Protein 3LA8 (pdb70)

Radius of gyration: 17.18 Å; Cα contacts (8 Å, |Δi|>4): 511; chains: 1; bounding box: 43×44×41 Å

Structure (mmCIF, N/CA/C/O backbone):
data_3LA8
#
_entry.id   3LA8
#
_cell.length_a   113.000
_cell.length_b   113.000
_cell.length_c   60.100
_cell.angle_alpha   90.00
_cell.angle_beta   90.00
_cell.angle_gamma   120.00
#
_symmetry.space_group_name_H-M   'H 3'
#
loop_
_entity.id
_entity.type
_entity.pdbx_description
1 polymer 'Putative purine nucleoside phosphorylase'
2 non-polymer 'SULFATE ION'
3 water water
#
loop_
_atom_site.group_PDB
_atom_site.id
_atom_site.type_symbol
_atom_site.label_atom_id
_atom_site.label_alt_id
_atom_site.label_comp_id
_atom_site.label_asym_id
_atom_site.label_entity_id
_atom_site.label_seq_id
_atom_site.pdbx_PDB_ins_code
_atom_site.Cartn_x
_atom_site.Cartn_y
_atom_site.Cartn_z
_atom_site.occupancy
_atom_site.B_iso_or_equiv
_atom_site.auth_seq_id
_atom_site.auth_comp_id
_atom_site.auth_asym_id
_atom_site.auth_atom_id
_atom_site.pdbx_PDB_model_num
ATOM 1 N N . SER A 1 36 ? 16.525 -3.025 -22.458 1.00 39.89 2 SER A N 1
ATOM 2 C CA . SER A 1 36 ? 16.601 -3.716 -21.141 1.00 40.46 2 SER A CA 1
ATOM 3 C C . SER A 1 36 ? 17.198 -2.785 -20.072 1.00 39.48 2 SER A C 1
ATOM 4 O O . SER A 1 36 ? 17.843 -1.786 -20.401 1.00 38.72 2 SER A O 1
ATOM 7 N N . LEU A 1 37 ? 16.989 -3.132 -18.799 1.00 39.72 3 LEU A N 1
ATOM 8 C CA . LEU A 1 37 ? 17.510 -2.337 -17.699 1.00 38.41 3 LEU A CA 1
ATOM 9 C C . LEU A 1 37 ? 19.048 -2.253 -17.754 1.00 38.66 3 LEU A C 1
ATOM 10 O O . LEU A 1 37 ? 19.622 -1.162 -17.749 1.00 37.63 3 LEU A O 1
ATOM 15 N N . LEU A 1 38 ? 19.701 -3.405 -17.820 1.00 39.35 4 LEU A N 1
ATOM 16 C CA . LEU A 1 38 ? 21.173 -3.459 -17.906 1.00 40.22 4 LEU A CA 1
ATOM 17 C C . LEU A 1 38 ? 21.773 -2.693 -19.115 1.00 41.30 4 LEU A C 1
ATOM 18 O O . LEU A 1 38 ? 22.720 -1.925 -18.947 1.00 41.28 4 LEU A O 1
ATOM 23 N N . LYS A 1 39 ? 21.190 -2.864 -20.299 1.00 41.63 5 LYS A N 1
ATOM 24 C CA . LYS A 1 39 ? 21.571 -2.071 -21.483 1.00 42.07 5 LYS A CA 1
ATOM 25 C C . LYS A 1 39 ? 21.488 -0.568 -21.220 1.00 42.02 5 LYS A C 1
ATOM 26 O O . LYS A 1 39 ? 22.409 0.189 -21.555 1.00 42.71 5 LYS A O 1
ATOM 28 N N . LYS A 1 40 ? 20.386 -0.134 -20.614 1.00 41.86 6 LYS A N 1
ATOM 29 C CA . LYS A 1 40 ? 20.209 1.264 -20.222 1.00 41.09 6 LYS A CA 1
ATOM 30 C C . LYS A 1 40 ? 21.252 1.687 -19.189 1.00 40.54 6 LYS A C 1
ATOM 31 O O . LYS A 1 40 ? 21.748 2.829 -19.219 1.00 39.97 6 LYS A O 1
ATOM 36 N N . ILE A 1 41 ? 21.590 0.769 -18.283 1.00 40.03 7 ILE A N 1
ATOM 37 C CA . ILE A 1 41 ? 22.579 1.075 -17.251 1.00 39.84 7 ILE A CA 1
ATOM 38 C C . ILE A 1 41 ? 23.945 1.356 -17.905 1.00 40.50 7 ILE A C 1
ATOM 39 O O . ILE A 1 41 ? 24.621 2.319 -17.542 1.00 40.81 7 ILE A O 1
ATOM 44 N N . TYR A 1 42 ? 24.299 0.560 -18.913 1.00 41.42 8 TYR A N 1
ATOM 45 C CA . TYR A 1 42 ? 25.546 0.804 -19.674 1.00 41.94 8 TYR A CA 1
ATOM 46 C C . TYR A 1 42 ? 25.549 2.075 -20.515 1.00 43.12 8 TYR A C 1
ATOM 47 O O . TYR A 1 42 ? 26.493 2.873 -20.429 1.00 43.49 8 TYR A O 1
ATOM 56 N N . GLU A 1 43 ? 24.518 2.280 -21.331 1.00 44.03 9 GLU A N 1
ATOM 57 C CA . GLU A 1 43 ? 24.475 3.506 -22.126 1.00 45.54 9 GLU A CA 1
ATOM 58 C C . GLU A 1 43 ? 24.788 4.730 -21.240 1.00 45.90 9 GLU A C 1
ATOM 59 O O . GLU A 1 43 ? 25.639 5.562 -21.590 1.00 46.36 9 GLU A O 1
ATOM 65 N N . THR A 1 44 ? 24.137 4.807 -20.076 1.00 45.14 10 THR A N 1
ATOM 66 C CA . THR A 1 44 ? 24.199 6.004 -19.239 1.00 44.72 10 THR A CA 1
ATOM 67 C C . THR A 1 44 ? 25.548 6.131 -18.532 1.00 44.55 10 THR A C 1
ATOM 68 O O . THR A 1 44 ? 26.095 7.229 -18.424 1.00 44.53 10 THR A O 1
ATOM 72 N N . ARG A 1 45 ? 26.077 4.995 -18.077 1.00 44.07 11 ARG A N 1
ATOM 73 C CA . ARG A 1 45 ? 27.392 4.932 -17.452 1.00 44.38 11 ARG A CA 1
ATOM 74 C C . ARG A 1 45 ? 28.460 5.389 -18.461 1.00 43.91 11 ARG A C 1
ATOM 75 O O . ARG A 1 45 ? 29.303 6.205 -18.142 1.00 43.88 11 ARG A O 1
ATOM 83 N N . ASP A 1 46 ? 28.376 4.894 -19.686 1.00 43.93 12 ASP A N 1
ATOM 84 C CA . ASP A 1 46 ? 29.298 5.332 -20.752 1.00 44.23 12 ASP A CA 1
ATOM 85 C C . ASP A 1 46 ? 29.192 6.826 -21.117 1.00 43.81 12 ASP A C 1
ATOM 86 O O . ASP A 1 46 ? 30.227 7.496 -21.191 1.00 43.96 12 ASP A O 1
ATOM 91 N N . PHE A 1 47 ? 27.971 7.350 -21.300 1.00 42.99 13 PHE A N 1
ATOM 92 C CA . PHE A 1 47 ? 27.758 8.795 -21.513 1.00 42.93 13 PHE A CA 1
ATOM 93 C C . PHE A 1 47 ? 28.336 9.622 -20.374 1.00 43.85 13 PHE A C 1
ATOM 94 O O . PHE A 1 47 ? 28.902 10.708 -20.597 1.00 44.07 13 PHE A O 1
ATOM 102 N N . LEU A 1 48 ? 28.161 9.119 -19.154 1.00 44.06 14 LEU A N 1
ATOM 103 C CA . LEU A 1 48 ? 28.673 9.777 -17.956 1.00 44.48 14 LEU A CA 1
ATOM 104 C C . LEU A 1 48 ? 30.202 9.734 -17.913 1.00 45.13 14 LEU A C 1
ATOM 105 O O . LEU A 1 48 ? 30.845 10.756 -17.687 1.00 45.07 14 LEU A O 1
ATOM 110 N N . THR A 1 49 ? 30.765 8.549 -18.143 1.00 46.18 15 THR A N 1
ATOM 111 C CA . THR A 1 49 ? 32.211 8.360 -18.226 1.00 47.55 15 THR A CA 1
ATOM 112 C C . THR A 1 49 ? 32.857 9.235 -19.304 1.00 48.47 15 THR A C 1
ATOM 113 O O . THR A 1 49 ? 33.877 9.869 -19.039 1.00 49.28 15 THR A O 1
ATOM 117 N N . ALA A 1 50 ? 32.244 9.320 -20.485 1.00 20.00 16 ALA A N 1
ATOM 118 C CA . ALA A 1 50 ? 32.764 10.150 -21.566 1.00 20.00 16 ALA A CA 1
ATOM 119 C C . ALA A 1 50 ? 32.661 11.632 -21.221 1.00 20.00 16 ALA A C 1
ATOM 120 O O . ALA A 1 50 ? 33.562 12.409 -21.591 1.00 50.57 16 ALA A O 1
ATOM 122 N N . LYS A 1 51 ? 31.597 12.035 -20.547 1.00 50.00 17 LYS A N 1
ATOM 123 C CA . LYS A 1 51 ? 31.450 13.413 -20.094 1.00 50.02 17 LYS A CA 1
ATOM 124 C C . LYS A 1 51 ? 32.548 13.802 -19.104 1.00 49.91 17 LYS A C 1
ATOM 125 O O . LYS A 1 51 ? 32.899 14.983 -18.995 1.00 50.57 17 LYS A O 1
ATOM 127 N N . GLY A 1 52 ? 33.086 12.811 -18.394 1.00 49.58 18 GLY A N 1
ATOM 128 C CA . GLY A 1 52 ? 34.170 13.033 -17.439 1.00 48.90 18 GLY A CA 1
ATOM 129 C C . GLY A 1 52 ? 33.995 12.398 -16.067 1.00 48.52 18 GLY A C 1
ATOM 130 O O . GLY A 1 52 ? 34.839 12.592 -15.186 1.00 48.62 18 GLY A O 1
ATOM 131 N N . VAL A 1 53 ? 32.911 11.641 -15.863 1.00 47.68 19 VAL A N 1
ATOM 132 C CA . VAL A 1 53 ? 32.662 11.003 -14.556 1.00 46.82 19 VAL A CA 1
ATOM 133 C C . VAL A 1 53 ? 33.610 9.816 -14.346 1.00 46.29 19 VAL A C 1
ATOM 134 O O . VAL A 1 53 ? 33.320 8.683 -14.743 1.00 47.25 19 VAL A O 1
ATOM 138 N N . GLN A 1 54 ? 34.738 10.081 -13.693 1.00 45.59 20 GLN A N 1
ATOM 139 C CA . GLN A 1 54 ? 35.846 9.127 -13.672 1.00 44.23 20 GLN A CA 1
ATOM 140 C C . GLN A 1 54 ? 35.676 7.966 -12.695 1.00 43.04 20 GLN A C 1
ATOM 141 O O . GLN A 1 54 ? 35.414 6.829 -13.097 1.00 43.36 20 GLN A O 1
ATOM 143 N N . LYS A 1 55 ? 35.845 8.239 -11.413 1.00 41.10 21 LYS A N 1
ATOM 144 C CA . LYS A 1 55 ? 35.761 7.180 -10.434 1.00 39.28 21 LYS A CA 1
ATOM 145 C C . LYS A 1 55 ? 35.144 7.750 -9.162 1.00 37.99 21 LYS A C 1
ATOM 146 O O . LYS A 1 55 ? 35.862 8.117 -8.239 1.00 37.21 21 LYS A O 1
ATOM 148 N N . PRO A 1 56 ? 33.798 7.840 -9.126 1.00 36.39 22 PRO A N 1
ATOM 149 C CA . PRO A 1 56 ? 33.115 8.302 -7.917 1.00 35.41 22 PRO A CA 1
ATOM 150 C C . PRO A 1 56 ? 33.267 7.280 -6.776 1.00 34.35 22 PRO A C 1
ATOM 151 O O . PRO A 1 56 ? 33.218 6.078 -7.025 1.00 33.45 22 PRO A O 1
ATOM 155 N N . GLU A 1 57 ? 33.422 7.754 -5.539 1.00 33.40 23 GLU A N 1
ATOM 156 C CA . GLU A 1 57 ? 33.478 6.879 -4.362 1.00 33.24 23 GLU A CA 1
ATOM 157 C C . GLU A 1 57 ? 32.139 6.835 -3.584 1.00 32.81 23 GLU A C 1
ATOM 158 O O . GLU A 1 57 ? 31.759 5.817 -2.990 1.00 31.98 23 GLU A O 1
ATOM 164 N N . PHE A 1 58 ? 31.442 7.957 -3.551 1.00 31.99 24 PHE A N 1
ATOM 165 C CA . PHE A 1 58 ? 30.162 7.966 -2.892 1.00 30.84 24 PHE A CA 1
ATOM 166 C C . PHE A 1 58 ? 29.143 8.638 -3.783 1.00 30.37 24 PHE A C 1
ATOM 167 O O . PHE A 1 58 ? 29.428 9.671 -4.403 1.00 28.87 24 PHE A O 1
ATOM 175 N N . GLY A 1 59 ? 27.951 8.047 -3.841 1.00 27.57 25 GLY A N 1
ATOM 176 C CA . GLY A 1 59 ? 26.801 8.780 -4.319 1.00 28.12 25 GLY A CA 1
ATOM 177 C C . GLY A 1 59 ? 26.243 9.654 -3.215 1.00 26.70 25 GLY A C 1
ATOM 178 O O . GLY A 1 59 ? 26.263 9.288 -2.029 1.00 27.46 25 GLY A O 1
ATOM 179 N N . LEU A 1 60 ? 25.717 10.805 -3.591 1.00 26.67 26 LEU A N 1
ATOM 180 C CA . LEU A 1 60 ? 25.228 11.747 -2.596 1.00 26.97 26 LEU A CA 1
ATOM 181 C C . LEU A 1 60 ? 23.925 12.309 -3.078 1.00 26.80 26 LEU A C 1
ATOM 182 O O . LEU A 1 60 ? 23.893 13.037 -4.068 1.00 26.67 26 LEU A O 1
ATOM 187 N N . ILE A 1 61 ? 22.841 11.983 -2.385 1.00 25.47 27 ILE A N 1
ATOM 188 C CA . ILE A 1 61 ? 21.552 12.550 -2.793 1.00 24.97 27 ILE A CA 1
ATOM 189 C C . ILE A 1 61 ? 21.092 13.624 -1.822 1.00 24.47 27 ILE A C 1
ATOM 190 O O . ILE A 1 61 ? 20.908 13.356 -0.631 1.00 24.62 27 ILE A O 1
ATOM 195 N N . LEU A 1 62 ? 20.961 14.852 -2.323 1.00 24.71 28 LEU A N 1
ATOM 196 C CA . LEU A 1 62 ? 20.629 15.987 -1.482 1.00 24.92 28 LEU A CA 1
ATOM 197 C C . LEU A 1 62 ? 19.141 16.243 -1.521 1.00 24.97 28 LEU A C 1
ATOM 198 O O . LEU A 1 62 ? 18.562 16.521 -2.586 1.00 26.58 28 LEU A O 1
ATOM 203 N N . GLY A 1 63 ? 18.526 16.182 -0.357 1.00 23.11 29 GLY A N 1
ATOM 204 C CA . GLY A 1 63 ? 17.077 16.376 -0.248 1.00 23.11 29 GLY A CA 1
ATOM 205 C C . GLY A 1 63 ? 16.649 17.826 -0.380 1.00 23.44 29 GLY A C 1
ATOM 206 O O . GLY A 1 63 ? 17.475 18.742 -0.595 1.00 21.87 29 GLY A O 1
ATOM 207 N N . SER A 1 64 ? 15.339 18.008 -0.221 1.00 23.30 30 SER A N 1
ATOM 208 C CA . SER A 1 64 ? 14.659 19.299 -0.263 1.00 26.42 30 SER A CA 1
ATOM 209 C C . SER A 1 64 ? 15.302 20.274 0.710 1.00 26.30 30 SER A C 1
ATOM 210 O O . SER A 1 64 ? 15.458 19.984 1.890 1.00 26.73 30 SER A O 1
ATOM 213 N N . GLY A 1 65 ? 15.758 21.410 0.192 1.00 28.20 31 GLY A N 1
ATOM 214 C CA . GLY A 1 65 ? 16.414 22.406 1.021 1.00 28.42 31 GLY A CA 1
ATOM 215 C C . GLY A 1 65 ? 17.862 22.155 1.384 1.00 29.02 31 GLY A C 1
ATOM 216 O O . GLY A 1 65 ? 18.440 22.960 2.114 1.00 28.65 31 GLY A O 1
ATOM 217 N N . LEU A 1 66 ? 18.455 21.087 0.850 1.00 28.92 32 LEU A N 1
ATOM 218 C CA . LEU A 1 66 ? 19.812 20.654 1.233 1.00 29.93 32 LEU A CA 1
ATOM 219 C C . LEU A 1 66 ? 20.799 20.649 0.079 1.00 29.98 32 LEU A C 1
ATOM 220 O O . LEU A 1 66 ? 21.904 20.075 0.182 1.00 30.07 32 LEU A O 1
ATOM 225 N N . GLY A 1 67 ? 20.418 21.351 -0.982 1.00 30.56 33 GLY A N 1
ATOM 226 C CA . GLY A 1 67 ? 21.136 21.359 -2.259 1.00 31.63 33 GLY A CA 1
ATOM 227 C C . GLY A 1 67 ? 22.391 22.206 -2.319 1.00 31.12 33 GLY A C 1
ATOM 228 O O . GLY A 1 67 ? 23.252 21.965 -3.158 1.00 31.84 33 GLY A O 1
ATOM 229 N N . GLU A 1 68 ? 22.509 23.174 -1.419 1.00 31.38 34 GLU A N 1
ATOM 230 C CA . GLU A 1 68 ? 23.629 24.131 -1.437 1.00 31.18 34 GLU A CA 1
ATOM 231 C C . GLU A 1 68 ? 25.012 23.488 -1.309 1.00 31.77 34 GLU A C 1
ATOM 232 O O . GLU A 1 68 ? 25.976 23.989 -1.901 1.00 31.43 34 GLU A O 1
ATOM 234 N N . LEU A 1 69 ? 25.110 22.374 -0.579 1.00 31.62 35 LEU A N 1
ATOM 235 C CA . LEU A 1 69 ? 26.380 21.641 -0.457 1.00 32.15 35 LEU A CA 1
ATOM 236 C C . LEU A 1 69 ? 26.945 21.238 -1.813 1.00 32.16 35 LEU A C 1
ATOM 237 O O . LEU A 1 69 ? 28.161 21.194 -1.999 1.00 32.46 35 LEU A O 1
ATOM 242 N N . ALA A 1 70 ? 26.080 20.981 -2.790 1.00 32.70 36 ALA A N 1
ATOM 243 C CA . ALA A 1 70 ? 26.594 20.689 -4.140 1.00 32.85 36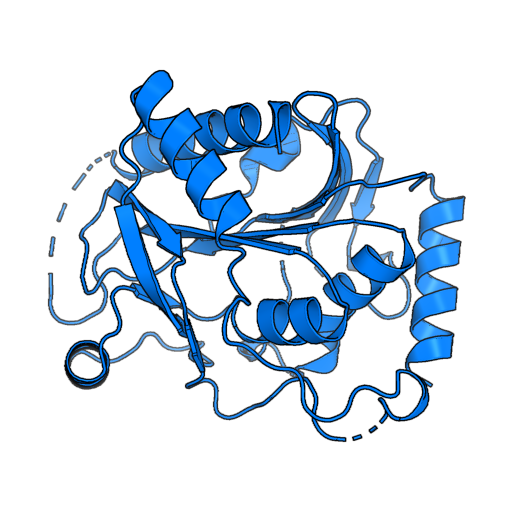 ALA A CA 1
ATOM 244 C C . ALA A 1 70 ? 27.452 21.828 -4.717 1.00 33.75 36 ALA A C 1
ATOM 245 O O . ALA A 1 70 ? 28.367 21.588 -5.493 1.00 32.74 36 ALA A O 1
ATOM 247 N N . GLU A 1 71 ? 27.166 23.058 -4.311 1.00 35.08 37 GLU A N 1
ATOM 248 C CA . GLU A 1 71 ? 27.913 24.215 -4.781 1.00 36.56 37 GLU A CA 1
ATOM 249 C C . GLU A 1 71 ? 29.371 24.205 -4.284 1.00 37.05 37 GLU A C 1
ATOM 250 O O . GLU A 1 71 ? 30.210 24.916 -4.826 1.00 36.70 37 GLU A O 1
ATOM 256 N N . GLU A 1 72 ? 29.657 23.407 -3.250 1.00 37.02 38 GLU A N 1
ATOM 257 C CA . GLU A 1 72 ? 30.999 23.352 -2.655 1.00 38.02 38 GLU A CA 1
ATOM 258 C C . GLU A 1 72 ? 31.851 22.227 -3.245 1.00 38.03 38 GLU A C 1
ATOM 259 O O . GLU A 1 72 ? 33.025 22.062 -2.876 1.00 37.62 38 GLU A O 1
ATOM 265 N N . ILE A 1 73 ? 31.254 21.428 -4.126 1.00 37.93 39 ILE A N 1
ATOM 266 C CA . ILE A 1 73 ? 32.001 20.387 -4.821 1.00 39.28 39 ILE A CA 1
ATOM 267 C C . ILE A 1 73 ? 33.046 21.056 -5.711 1.00 40.33 39 ILE A C 1
ATOM 268 O O . ILE A 1 73 ? 32.717 21.941 -6.517 1.00 40.25 39 ILE A O 1
ATOM 273 N N . GLU A 1 74 ? 34.303 20.640 -5.553 1.00 41.45 40 GLU A N 1
ATOM 274 C CA . GLU A 1 74 ? 35.423 21.211 -6.325 1.00 43.04 40 GLU A CA 1
ATOM 275 C C . GLU A 1 74 ? 35.650 20.528 -7.670 1.00 43.32 40 GLU A C 1
ATOM 276 O O . GLU A 1 74 ? 35.423 19.318 -7.822 1.00 43.22 40 GLU A O 1
ATOM 282 N N . ASN A 1 75 ? 36.152 21.306 -8.631 1.00 43.76 41 ASN A N 1
ATOM 283 C CA . ASN A 1 75 ? 36.460 20.801 -9.966 1.00 44.25 41 ASN A CA 1
ATOM 284 C C . ASN A 1 75 ? 35.222 20.127 -10.542 1.00 44.59 41 ASN A C 1
ATOM 285 O O . ASN A 1 75 ? 35.297 19.090 -11.220 1.00 44.77 41 ASN A O 1
ATOM 287 N N . ALA A 1 76 ? 34.082 20.756 -10.269 1.00 45.27 42 ALA A N 1
ATOM 288 C CA . ALA A 1 76 ? 32.763 20.185 -10.527 1.00 46.00 42 ALA A CA 1
ATOM 289 C C . ALA A 1 76 ? 32.503 19.988 -12.014 1.00 46.53 42 ALA A C 1
ATOM 290 O O . ALA A 1 76 ? 32.876 20.833 -12.818 1.00 47.20 42 ALA A O 1
ATOM 292 N N . LEU A 1 77 ? 31.906 18.850 -12.364 1.00 46.64 43 LEU A N 1
ATOM 293 C CA . LEU A 1 77 ? 31.308 18.618 -13.685 1.00 46.79 43 LEU A CA 1
ATOM 294 C C . LEU A 1 77 ? 29.788 18.673 -13.495 1.00 47.24 43 LEU A C 1
ATOM 295 O O . LEU A 1 77 ? 29.211 17.819 -12.827 1.00 47.24 43 LEU A O 1
ATOM 299 N N . VAL A 1 78 ? 29.149 19.694 -14.057 1.00 47.90 44 VAL A N 1
ATOM 300 C CA . VAL A 1 78 ? 27.717 19.922 -13.844 1.00 48.02 44 VAL A CA 1
ATOM 301 C C . VAL A 1 78 ? 26.941 19.489 -15.080 1.00 48.59 44 VAL A C 1
ATOM 302 O O . VAL A 1 78 ? 27.095 20.073 -16.155 1.00 49.05 44 VAL A O 1
ATOM 306 N N . LEU A 1 79 ? 26.116 18.452 -14.930 1.00 48.89 45 LEU A N 1
ATOM 307 C CA . LEU A 1 79 ? 25.294 17.954 -16.035 1.00 49.00 45 LEU A CA 1
ATOM 308 C C . LEU A 1 79 ? 23.830 18.044 -15.658 1.00 49.64 45 LEU A C 1
ATOM 309 O O . LEU A 1 79 ? 23.430 17.596 -14.576 1.00 49.93 45 LEU A O 1
ATOM 314 N N . ASN A 1 80 ? 23.020 18.628 -16.534 1.00 49.64 46 ASN A N 1
ATOM 315 C CA . ASN A 1 80 ? 21.608 18.743 -16.232 1.00 50.03 46 ASN A CA 1
ATOM 316 C C . ASN A 1 80 ? 20.875 17.424 -16.462 1.00 49.59 46 ASN A C 1
ATOM 317 O O . ASN A 1 80 ? 21.213 16.657 -17.369 1.00 49.34 46 ASN A O 1
ATOM 322 N N . TYR A 1 81 ? 19.893 17.163 -15.606 1.00 49.91 47 TYR A N 1
ATOM 323 C CA . TYR A 1 81 ? 19.109 15.923 -15.639 1.00 49.92 47 TYR A CA 1
ATOM 324 C C . TYR A 1 81 ? 18.554 15.608 -17.039 1.00 50.20 47 TYR A C 1
ATOM 325 O O . TYR A 1 81 ? 18.744 14.506 -17.558 1.00 50.08 47 TYR A O 1
ATOM 334 N N . ALA A 1 82 ? 17.927 16.574 -17.669 1.00 20.00 48 ALA A N 1
ATOM 335 C CA . ALA A 1 82 ? 17.341 16.439 -18.997 1.00 20.00 48 ALA A CA 1
ATOM 336 C C . ALA A 1 82 ? 18.397 16.057 -20.029 1.00 20.00 48 ALA A C 1
ATOM 337 O O . ALA A 1 82 ? 17.998 15.480 -21.082 1.00 50.79 48 ALA A O 1
ATOM 339 N N . ASP A 1 83 ? 19.634 16.365 -19.811 1.00 50.29 49 ASP A N 1
ATOM 340 C CA . ASP A 1 83 ? 20.706 16.065 -20.765 1.00 49.90 49 ASP A CA 1
ATOM 341 C C . ASP A 1 83 ? 21.191 14.618 -20.696 1.00 49.53 49 ASP A C 1
ATOM 342 O O . ASP A 1 83 ? 21.785 14.122 -21.643 1.00 49.69 49 ASP A O 1
ATOM 347 N N . ILE A 1 84 ? 20.923 13.947 -19.576 1.00 48.93 50 ILE A N 1
ATOM 348 C CA . ILE A 1 84 ? 21.393 12.570 -19.325 1.00 48.20 50 ILE A CA 1
ATOM 349 C C . ILE A 1 84 ? 20.451 11.491 -19.921 1.00 48.17 50 ILE A C 1
ATOM 350 O O . ILE A 1 84 ? 19.232 11.526 -19.695 1.00 48.07 50 ILE A O 1
ATOM 355 N N . PRO A 1 85 ? 21.017 10.544 -20.698 1.00 47.99 51 PRO A N 1
ATOM 356 C CA . PRO A 1 85 ? 20.285 9.412 -21.293 1.00 48.04 51 PRO A CA 1
ATOM 357 C C . PRO A 1 85 ? 19.562 8.533 -20.260 1.00 48.16 51 PRO A C 1
ATOM 358 O O . PRO A 1 85 ? 20.105 8.294 -19.183 1.00 48.40 51 PRO A O 1
ATOM 362 N N . ASN A 1 86 ? 18.354 8.072 -20.600 1.00 48.05 52 ASN A N 1
ATOM 363 C CA . ASN A 1 86 ? 17.518 7.186 -19.743 1.00 48.00 52 ASN A CA 1
ATOM 364 C C . ASN A 1 86 ? 17.260 7.667 -18.325 1.00 47.88 52 ASN A C 1
ATOM 365 O O . ASN A 1 86 ? 17.146 6.848 -17.408 1.00 48.11 52 ASN A O 1
ATOM 370 N N . TRP A 1 87 ? 17.147 8.976 -18.134 1.00 47.62 53 TRP A N 1
ATOM 371 C CA . TRP A 1 87 ? 17.232 9.548 -16.787 1.00 47.15 53 TRP A CA 1
ATOM 372 C C . TRP A 1 87 ? 16.016 10.410 -16.439 1.00 47.70 53 TRP A C 1
ATOM 373 O O . TRP A 1 87 ? 15.243 10.800 -17.327 1.00 48.26 53 TRP A O 1
ATOM 384 N N . GLY A 1 97 ? 17.404 20.417 -11.137 1.00 48.53 63 GLY A N 1
ATOM 385 C CA . GLY A 1 97 ? 17.657 19.016 -11.455 1.00 47.57 63 GLY A CA 1
ATOM 386 C C . GLY A 1 97 ? 19.009 18.822 -12.119 1.00 47.63 63 GLY A C 1
ATOM 387 O O . GLY A 1 97 ? 19.098 18.780 -13.346 1.00 47.47 63 GLY A O 1
ATOM 388 N N . LYS A 1 98 ? 20.060 18.690 -11.306 1.00 46.95 64 LYS A N 1
ATOM 389 C CA . LYS A 1 98 ? 21.420 18.556 -11.838 1.00 46.66 64 LYS A CA 1
ATOM 390 C C . LYS A 1 98 ? 22.194 17.368 -11.243 1.00 45.75 64 LYS A C 1
ATOM 391 O O . LYS A 1 98 ? 21.925 16.913 -10.121 1.00 46.20 64 LYS A O 1
ATOM 393 N N . LEU A 1 99 ? 23.129 16.860 -12.029 1.00 44.87 65 LEU A N 1
ATOM 394 C CA . LEU A 1 99 ? 24.103 15.864 -11.589 1.00 43.95 65 LEU A CA 1
ATOM 395 C C . LEU A 1 99 ? 25.458 16.551 -11.466 1.00 43.86 65 LEU A C 1
ATOM 396 O O . LEU A 1 99 ? 25.879 17.237 -12.387 1.00 43.73 65 LEU A O 1
ATOM 401 N N . ILE A 1 100 ? 26.116 16.411 -10.317 1.00 43.16 66 ILE A N 1
ATOM 402 C CA . ILE A 1 100 ? 27.438 17.022 -10.109 1.00 42.56 66 ILE A CA 1
ATOM 403 C C . ILE A 1 100 ? 28.482 15.961 -9.736 1.00 42.12 66 ILE A C 1
ATOM 404 O O . ILE A 1 100 ? 28.344 15.285 -8.712 1.00 41.81 66 ILE A O 1
ATOM 409 N N . TYR A 1 101 ? 29.534 15.840 -10.554 1.00 41.02 67 TYR A N 1
ATOM 410 C CA . TYR A 1 101 ? 30.689 14.997 -10.234 1.00 39.86 67 TYR A CA 1
ATOM 411 C C . TYR A 1 101 ? 31.921 15.870 -9.954 1.00 39.71 67 TYR A C 1
ATOM 412 O O . TYR A 1 101 ? 32.200 16.804 -10.699 1.00 39.11 67 TYR A O 1
ATOM 421 N N . GLY A 1 102 ? 32.629 15.586 -8.864 1.00 38.94 68 GLY A N 1
ATOM 422 C CA . GLY A 1 102 ? 33.834 16.338 -8.526 1.00 38.54 68 GLY A CA 1
ATOM 423 C C . GLY A 1 102 ? 34.265 15.998 -7.125 1.00 38.24 68 GLY A C 1
ATOM 424 O O . GLY A 1 102 ? 33.938 14.915 -6.625 1.00 38.98 68 GLY A O 1
ATOM 425 N N . GLU A 1 103 ? 34.989 16.909 -6.478 1.00 37.83 69 GLU A N 1
ATOM 426 C CA . GLU A 1 103 ? 35.568 16.603 -5.156 1.00 36.51 69 GLU A CA 1
ATOM 427 C C . GLU A 1 103 ? 34.918 17.337 -4.013 1.00 36.27 69 GLU A C 1
ATOM 428 O O . GLU A 1 103 ? 34.677 18.539 -4.099 1.00 36.28 69 GLU A O 1
ATOM 431 N N . LEU A 1 104 ? 34.648 16.595 -2.933 1.00 34.33 70 LEU A N 1
ATOM 432 C CA . LEU A 1 104 ? 34.026 17.124 -1.717 1.00 32.59 70 LEU A CA 1
ATOM 433 C C . LEU A 1 104 ? 34.730 16.466 -0.557 1.00 32.25 70 LEU A C 1
ATOM 434 O O . LEU A 1 104 ? 34.816 15.237 -0.498 1.00 31.12 70 LEU A O 1
ATOM 439 N N . ALA A 1 105 ? 35.283 17.285 0.342 1.00 32.41 71 ALA A N 1
ATOM 440 C CA . ALA A 1 105 ? 36.258 16.821 1.341 1.00 33.54 71 ALA A CA 1
ATOM 441 C C . ALA A 1 105 ? 37.325 15.913 0.691 1.00 33.61 71 ALA A C 1
ATOM 442 O O . ALA A 1 105 ? 37.771 14.948 1.298 1.00 34.82 71 ALA A O 1
ATOM 444 N N . GLY A 1 106 ? 37.668 16.205 -0.565 1.00 34.52 72 GLY A N 1
ATOM 445 C CA . GLY A 1 106 ? 38.647 15.425 -1.343 1.00 34.48 72 GLY A CA 1
ATOM 446 C C . GLY A 1 106 ? 38.199 14.035 -1.806 1.00 35.25 72 GLY A C 1
ATOM 447 O O . GLY A 1 106 ? 38.984 13.297 -2.437 1.00 34.81 72 GLY A O 1
ATOM 448 N N . ARG A 1 107 ? 36.952 13.666 -1.482 1.00 34.80 73 ARG A N 1
ATOM 449 C CA . ARG A 1 107 ? 36.350 12.424 -1.958 1.00 34.61 73 ARG A CA 1
ATOM 450 C C . ARG A 1 107 ? 35.688 12.703 -3.270 1.00 34.60 73 ARG A C 1
ATOM 451 O O . ARG A 1 107 ? 35.113 13.767 -3.460 1.00 34.82 73 ARG A O 1
ATOM 459 N N . LYS A 1 108 ? 35.855 11.778 -4.202 1.00 20.00 74 LYS A N 1
ATOM 460 C CA . LYS A 1 108 ? 35.102 11.875 -5.446 1.00 20.00 74 LYS A CA 1
ATOM 461 C C . LYS A 1 108 ? 33.640 11.493 -5.236 1.00 20.00 74 LYS A C 1
ATOM 462 O O . LYS A 1 108 ? 33.366 10.360 -4.744 1.00 33.32 74 LYS A O 1
ATOM 464 N N . VAL A 1 109 ? 32.758 12.430 -5.445 1.00 33.85 75 VAL A N 1
ATOM 465 C CA . VAL A 1 109 ? 31.324 12.210 -5.263 1.00 34.01 75 VAL A CA 1
ATOM 466 C C . VAL A 1 109 ? 30.538 12.403 -6.533 1.00 34.82 75 VAL A C 1
ATOM 467 O O . VAL A 1 109 ? 30.896 13.212 -7.403 1.00 36.21 75 VAL A O 1
ATOM 471 N N . LEU A 1 110 ? 29.495 11.594 -6.677 1.00 34.41 76 LEU A N 1
ATOM 472 C CA . LEU A 1 110 ? 28.509 11.827 -7.688 1.00 34.31 76 LEU A CA 1
ATOM 473 C C . LEU A 1 110 ? 27.236 12.320 -6.998 1.00 33.39 76 LEU A C 1
ATOM 474 O O . LEU A 1 110 ? 26.468 11.533 -6.439 1.00 32.96 76 LEU A O 1
ATOM 479 N N . ALA A 1 111 ? 27.038 13.637 -7.039 1.00 34.38 77 ALA A N 1
ATOM 480 C CA . ALA A 1 111 ? 25.980 14.294 -6.288 1.00 34.77 77 ALA A CA 1
ATOM 481 C C . ALA A 1 111 ? 24.737 14.516 -7.134 1.00 35.56 77 ALA A C 1
ATOM 482 O O . ALA A 1 111 ? 24.816 14.920 -8.316 1.00 35.43 77 ALA A O 1
ATOM 484 N N . LEU A 1 112 ? 23.587 14.203 -6.536 1.00 36.32 78 LEU A N 1
ATOM 485 C CA . LEU A 1 112 ? 22.294 14.528 -7.147 1.00 38.19 78 LEU A CA 1
ATOM 486 C C . LEU A 1 112 ? 21.665 15.696 -6.400 1.00 39.03 78 LEU A C 1
ATOM 487 O O . LEU A 1 112 ? 21.471 15.653 -5.180 1.00 38.08 78 LEU A O 1
ATOM 492 N N . GLN A 1 113 ? 21.340 16.734 -7.152 1.00 41.04 79 GLN A N 1
ATOM 493 C CA . GLN A 1 113 ? 20.727 17.923 -6.581 1.00 42.99 79 GLN A CA 1
ATOM 494 C C . GLN A 1 113 ? 19.292 18.019 -7.109 1.00 43.44 79 GLN A C 1
ATOM 495 O O . GLN A 1 113 ? 19.043 17.781 -8.307 1.00 44.35 79 GLN A O 1
ATOM 501 N N . ARG A 1 115 ? 16.241 15.334 -6.747 1.00 34.22 81 ARG A N 1
ATOM 502 C CA . ARG A 1 115 ? 16.075 13.923 -7.000 1.00 33.85 81 ARG A CA 1
ATOM 503 C C . ARG A 1 115 ? 14.697 13.713 -7.653 1.00 32.63 81 ARG A C 1
ATOM 504 O O . ARG A 1 115 ? 13.854 14.616 -7.610 1.00 32.84 81 ARG A O 1
ATOM 512 N N . PHE A 1 116 ? 14.514 12.553 -8.277 1.00 31.97 82 PHE A N 1
ATOM 513 C CA . PHE A 1 116 ? 13.208 12.003 -8.693 1.00 31.16 82 PHE A CA 1
ATOM 514 C C . PHE A 1 116 ? 12.455 11.462 -7.464 1.00 30.18 82 PHE A C 1
ATOM 515 O O . PHE A 1 116 ? 13.078 10.938 -6.525 1.00 29.85 82 PHE A O 1
ATOM 518 N N . HIS A 1 117 ? 11.128 11.602 -7.463 1.00 26.09 83 HIS A N 1
ATOM 519 C CA . HIS A 1 117 ? 10.287 11.010 -6.423 1.00 25.05 83 HIS A CA 1
ATOM 520 C C . HIS A 1 117 ? 9.200 10.144 -7.036 1.00 23.64 83 HIS A C 1
ATOM 521 O O . HIS A 1 117 ? 8.710 10.432 -8.123 1.00 23.71 83 HIS A O 1
ATOM 528 N N . TYR A 1 118 ? 8.804 9.097 -6.324 1.00 23.25 84 TYR A N 1
ATOM 529 C CA . TYR A 1 118 ? 7.736 8.226 -6.772 1.00 24.19 84 TYR A CA 1
ATOM 530 C C . TYR A 1 118 ? 6.501 9.062 -7.091 1.00 25.15 84 TYR A C 1
ATOM 531 O O . TYR A 1 118 ? 5.772 8.768 -8.035 1.00 25.52 84 TYR A O 1
ATOM 540 N N . TYR A 1 119 ? 6.232 10.093 -6.295 1.00 25.33 85 TYR A N 1
ATOM 541 C CA . TYR A 1 119 ? 4.990 10.882 -6.534 1.00 26.19 85 TYR A CA 1
ATOM 542 C C . TYR A 1 119 ? 4.924 11.659 -7.875 1.00 27.81 85 TYR A C 1
ATOM 543 O O . TYR A 1 119 ? 3.866 12.166 -8.251 1.00 26.76 85 TYR A O 1
ATOM 552 N N . GLU A 1 120 ? 6.049 11.739 -8.580 1.00 31.73 86 GLU A N 1
ATOM 553 C CA . GLU A 1 120 ? 6.138 12.439 -9.855 1.00 34.94 86 GLU A CA 1
ATOM 554 C C . GLU A 1 120 ? 5.704 11.559 -11.047 1.00 37.77 86 GLU A C 1
ATOM 555 O O . GLU A 1 120 ? 5.460 12.058 -12.159 1.00 38.81 86 GLU A O 1
ATOM 558 N N . GLY A 1 121 ? 5.593 10.252 -10.799 1.00 39.73 87 GLY A N 1
ATOM 559 C CA . GLY A 1 121 ? 5.134 9.296 -11.798 1.00 41.09 87 GLY A CA 1
ATOM 560 C C . GLY A 1 121 ? 6.285 8.813 -12.636 1.00 41.87 87 GLY A C 1
ATOM 561 O O . GLY A 1 121 ? 6.282 7.672 -13.086 1.00 43.62 87 GLY A O 1
ATOM 562 N N . SER A 1 123 ? 6.874 6.146 -10.813 1.00 42.36 89 SER A N 1
ATOM 563 C CA . SER A 1 123 ? 7.770 5.116 -11.345 1.00 41.82 89 SER A CA 1
ATOM 564 C C . SER A 1 123 ? 8.858 4.884 -10.335 1.00 40.64 89 SER A C 1
ATOM 565 O O . SER A 1 123 ? 9.597 5.811 -9.994 0.30 40.40 89 SER A O 1
ATOM 568 N N . MET A 1 124 ? 8.972 3.649 -9.865 1.00 38.72 90 MET A N 1
ATOM 569 C CA . MET A 1 124 ? 10.073 3.338 -8.987 1.00 38.09 90 MET A CA 1
ATOM 570 C C . MET A 1 124 ? 11.361 3.183 -9.802 1.00 38.00 90 MET A C 1
ATOM 571 O O . MET A 1 124 ? 12.454 3.319 -9.253 1.00 36.28 90 MET A O 1
ATOM 576 N N . GLU A 1 125 ? 11.218 2.918 -11.116 1.00 36.91 91 GLU A N 1
ATOM 577 C CA . GLU A 1 125 ? 12.356 2.716 -12.022 1.00 36.78 91 GLU A CA 1
ATOM 578 C C . GLU A 1 125 ? 13.192 3.961 -12.248 1.00 35.80 91 GLU A C 1
ATOM 579 O O . GLU A 1 125 ? 14.407 3.876 -12.269 1.00 37.50 91 GLU A O 1
ATOM 582 N N . LEU A 1 126 ? 12.534 5.091 -12.458 1.00 35.40 92 LEU A N 1
ATOM 583 C CA . LEU A 1 126 ? 13.180 6.403 -12.552 1.00 34.51 92 LEU A CA 1
ATOM 584 C C . LEU A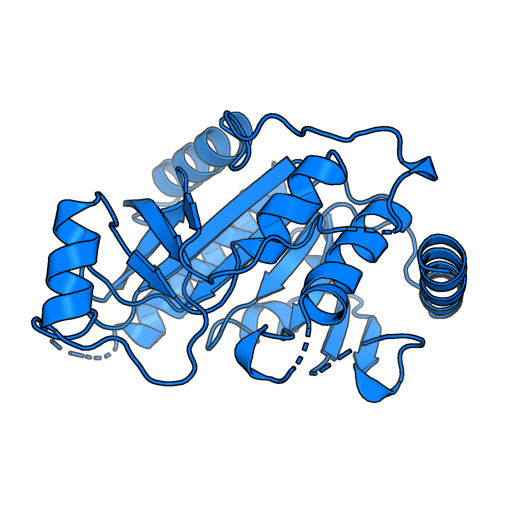 1 126 ? 13.727 6.913 -11.232 1.00 33.05 92 LEU A C 1
ATOM 585 O O . LEU A 1 126 ? 14.722 7.652 -11.228 1.00 33.07 92 LEU A O 1
ATOM 587 N N . VAL A 1 127 ? 13.063 6.584 -10.118 1.00 29.47 93 VAL A N 1
ATOM 588 C CA . VAL A 1 127 ? 13.580 6.959 -8.790 1.00 27.45 93 VAL A CA 1
ATOM 589 C C . VAL A 1 127 ? 14.941 6.307 -8.574 1.00 26.17 93 VAL A C 1
ATOM 590 O O . VAL A 1 127 ? 15.923 6.953 -8.151 1.00 26.62 93 VAL A O 1
ATOM 594 N N . THR A 1 128 ? 14.999 5.010 -8.834 1.00 25.42 94 THR A N 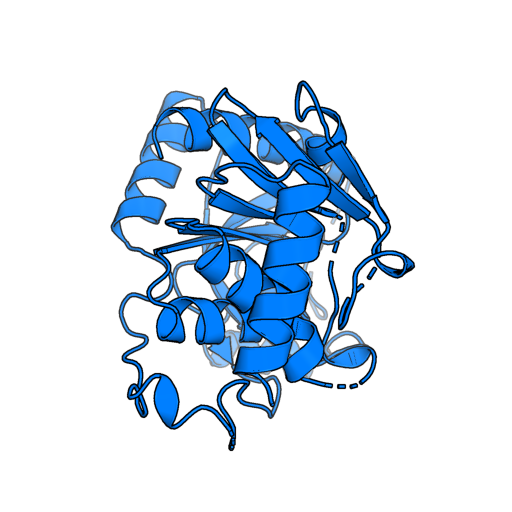1
ATOM 595 C CA . THR A 1 128 ? 16.143 4.234 -8.386 1.00 23.73 94 THR A CA 1
ATOM 596 C C . THR A 1 128 ? 17.166 4.005 -9.476 1.00 24.06 94 THR A C 1
ATOM 597 O O . THR A 1 128 ? 18.227 3.504 -9.213 1.00 24.87 94 THR A O 1
ATOM 601 N N . PHE A 1 129 ? 16.862 4.375 -10.710 1.00 24.96 95 PHE A N 1
ATOM 602 C CA . PHE A 1 129 ? 17.862 4.288 -11.777 1.00 26.11 95 PHE A CA 1
ATOM 603 C C . PHE A 1 129 ? 19.209 4.958 -11.403 1.00 26.62 95 PHE A C 1
ATOM 604 O O . PHE A 1 129 ? 20.253 4.332 -11.579 1.00 26.47 95 PHE A O 1
ATOM 612 N N . PRO A 1 130 ? 19.201 6.202 -10.837 1.00 26.37 96 PRO A N 1
ATOM 613 C CA . PRO A 1 130 ? 20.444 6.840 -10.320 1.00 26.46 96 PRO A CA 1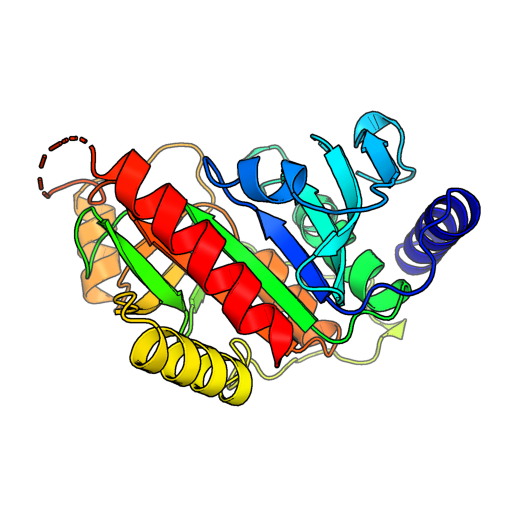
ATOM 614 C C . PRO A 1 130 ? 21.267 5.991 -9.376 1.00 25.54 96 PRO A C 1
ATOM 615 O O . PRO A 1 130 ? 22.510 6.076 -9.393 1.00 23.71 96 PRO A O 1
ATOM 619 N N . ILE A 1 131 ? 20.615 5.155 -8.568 1.00 24.70 97 ILE A N 1
ATOM 620 C CA . ILE A 1 131 ? 21.362 4.305 -7.637 1.00 23.93 97 ILE A CA 1
ATOM 621 C C . ILE A 1 131 ? 22.114 3.182 -8.376 1.00 23.62 97 ILE A C 1
ATOM 622 O O . ILE A 1 131 ? 23.262 2.834 -8.033 1.00 22.57 97 ILE A O 1
ATOM 627 N N . ARG A 1 132 ? 21.457 2.626 -9.384 1.00 25.53 98 ARG A N 1
ATOM 628 C CA . ARG A 1 132 ? 22.075 1.648 -10.292 1.00 25.70 98 ARG A CA 1
ATOM 629 C C . ARG A 1 132 ? 23.287 2.224 -11.026 1.00 26.80 98 ARG A C 1
ATOM 630 O O . ARG A 1 132 ? 24.273 1.508 -11.249 1.00 27.45 98 ARG A O 1
ATOM 638 N N . ILE A 1 133 ? 23.173 3.478 -11.446 1.00 27.91 99 ILE A N 1
ATOM 639 C CA . ILE A 1 133 ? 24.276 4.203 -12.106 1.00 27.77 99 ILE A CA 1
ATOM 640 C C . ILE A 1 133 ? 25.436 4.415 -11.136 1.00 28.21 99 ILE A C 1
ATOM 641 O O . ILE A 1 133 ? 26.592 4.216 -11.511 1.00 28.57 99 ILE A O 1
ATOM 646 N N . MET A 1 134 ? 25.145 4.810 -9.888 1.00 27.06 100 MET A N 1
ATOM 647 C CA . MET A 1 134 ? 26.188 4.976 -8.878 1.00 28.10 100 MET A CA 1
ATOM 648 C C . MET A 1 134 ? 26.979 3.673 -8.736 1.00 28.60 100 MET A C 1
ATOM 649 O O . MET A 1 134 ? 28.238 3.655 -8.809 1.00 28.56 100 MET A O 1
ATOM 654 N N . LYS A 1 135 ? 26.243 2.582 -8.558 1.00 26.92 101 LYS A N 1
ATOM 655 C CA . LYS A 1 135 ? 26.874 1.280 -8.496 1.00 27.69 101 LYS A CA 1
ATOM 656 C C . LYS A 1 135 ? 27.696 1.009 -9.787 1.00 28.05 101 LYS A C 1
ATOM 657 O O . LYS A 1 135 ? 28.854 0.601 -9.713 1.00 29.69 101 LYS A O 1
ATOM 663 N N . ALA A 1 136 ? 27.100 1.245 -10.945 1.00 29.20 102 ALA A N 1
ATOM 664 C CA . ALA A 1 136 ? 27.765 0.939 -12.211 1.00 30.08 102 ALA A CA 1
ATOM 665 C C . ALA A 1 136 ? 29.050 1.769 -12.449 1.00 30.51 102 ALA A C 1
ATOM 666 O O . ALA A 1 136 ? 29.988 1.298 -13.125 1.00 31.28 102 ALA A O 1
ATOM 668 N N . LEU A 1 137 ? 29.113 2.973 -11.876 1.00 29.89 103 LEU A N 1
ATOM 669 C CA . LEU A 1 137 ? 30.317 3.805 -11.926 1.00 30.24 103 LEU A CA 1
ATOM 670 C C . LEU A 1 137 ? 31.355 3.508 -10.844 1.00 30.24 103 LEU A C 1
ATOM 671 O O . LEU A 1 137 ? 32.455 4.083 -10.860 1.00 30.65 103 LEU A O 1
ATOM 676 N N . GLY A 1 138 ? 31.028 2.597 -9.937 1.00 29.38 104 GLY A N 1
ATOM 677 C CA . GLY A 1 138 ? 31.956 2.107 -8.946 1.00 28.78 104 GLY A CA 1
ATOM 678 C C . GLY A 1 138 ? 31.856 2.718 -7.559 1.00 29.40 104 GLY A C 1
ATOM 679 O O . GLY A 1 138 ? 32.750 2.534 -6.745 1.00 28.53 104 GLY A O 1
ATOM 680 N N . CYS A 1 139 ? 30.775 3.444 -7.270 1.00 28.71 105 CYS A N 1
ATOM 681 C CA . CYS A 1 139 ? 30.608 3.928 -5.894 1.00 29.29 105 CYS A CA 1
ATOM 682 C C . CYS A 1 139 ? 30.611 2.781 -4.922 1.00 29.38 105 CYS A C 1
ATOM 683 O O . CYS A 1 139 ? 30.166 1.686 -5.243 1.00 31.04 105 CYS A O 1
ATOM 686 N N . GLN A 1 140 ? 31.100 3.035 -3.715 1.00 29.06 106 GLN A N 1
ATOM 687 C CA . GLN A 1 140 ? 31.132 2.023 -2.643 1.00 29.02 106 GLN A CA 1
ATOM 688 C C . GLN A 1 140 ? 29.992 2.237 -1.628 1.00 28.37 106 GLN A C 1
ATOM 689 O O . GLN A 1 140 ? 29.601 1.326 -0.883 1.00 27.40 106 GLN A O 1
ATOM 695 N N . GLY A 1 141 ? 29.477 3.455 -1.620 1.00 27.19 107 GLY A N 1
ATOM 696 C CA . GLY A 1 141 ? 28.404 3.812 -0.738 1.00 26.70 107 GLY A CA 1
ATOM 697 C C . GLY A 1 141 ? 27.554 4.946 -1.247 1.00 26.35 107 GLY A C 1
ATOM 698 O O . GLY A 1 141 ? 27.884 5.595 -2.255 1.00 26.96 107 GLY A O 1
ATOM 699 N N . LEU A 1 142 ? 26.435 5.141 -0.532 1.00 25.84 108 LEU A N 1
ATOM 700 C CA . LEU A 1 142 ? 25.405 6.159 -0.810 1.00 25.30 108 LEU A CA 1
ATOM 701 C C . LEU A 1 142 ? 25.172 6.942 0.453 1.00 25.18 108 LEU A C 1
ATOM 702 O O . LEU A 1 142 ? 24.906 6.326 1.508 1.00 25.49 108 LEU A O 1
ATOM 707 N N . ILE A 1 143 ? 25.262 8.276 0.354 1.00 23.63 109 ILE A N 1
ATOM 708 C CA . ILE A 1 143 ? 24.810 9.140 1.393 1.00 24.01 109 ILE A CA 1
ATOM 709 C C . ILE A 1 143 ? 23.534 9.760 0.868 1.00 23.03 109 ILE A C 1
ATOM 710 O O . ILE A 1 143 ? 23.543 10.547 -0.075 1.00 22.87 109 ILE A O 1
ATOM 715 N N . VAL A 1 144 ? 22.439 9.301 1.440 1.00 22.29 110 VAL A N 1
ATOM 716 C CA . VAL A 1 144 ? 21.108 9.719 0.997 1.00 21.13 110 VAL A CA 1
ATOM 717 C C . VAL A 1 144 ? 20.510 10.579 2.051 1.00 20.46 110 VAL A C 1
ATOM 718 O O . VAL A 1 144 ? 20.506 10.204 3.204 1.00 22.40 110 VAL A O 1
ATOM 722 N N . THR A 1 145 ? 20.019 11.753 1.671 1.00 22.07 111 THR A N 1
ATOM 723 C CA . THR A 1 145 ? 19.468 12.692 2.663 1.00 21.12 111 THR A CA 1
ATOM 724 C C . THR A 1 145 ? 18.090 13.151 2.277 1.00 21.41 111 THR A C 1
ATOM 725 O O . THR A 1 145 ? 17.645 13.002 1.126 1.00 21.23 111 THR A O 1
ATOM 729 N N . ASN A 1 146 ? 17.383 13.668 3.253 1.00 21.51 112 ASN A N 1
ATOM 730 C CA . ASN A 1 146 ? 16.050 14.143 2.939 1.00 22.58 112 ASN A CA 1
ATOM 731 C C . ASN A 1 146 ? 15.601 15.198 3.912 1.00 22.82 112 ASN A C 1
ATOM 732 O O . ASN A 1 146 ? 16.234 15.383 4.986 1.00 22.17 112 ASN A O 1
ATOM 737 N N . ALA A 1 147 ? 14.524 15.871 3.529 1.00 23.84 113 ALA A N 1
ATOM 738 C CA . ALA A 1 147 ? 13.776 16.745 4.400 1.00 23.61 113 ALA A CA 1
ATOM 739 C C . ALA A 1 147 ? 12.606 15.919 4.916 1.00 24.02 113 ALA A C 1
ATOM 740 O O . ALA A 1 147 ? 11.795 15.345 4.120 1.00 24.79 113 ALA A O 1
ATOM 742 N N . ALA A 1 148 ? 12.535 15.799 6.241 1.00 22.58 114 ALA A N 1
ATOM 743 C CA . ALA A 1 148 ? 11.561 14.922 6.872 1.00 23.68 114 ALA A CA 1
ATOM 744 C C . ALA A 1 148 ? 10.704 15.679 7.883 1.00 23.58 114 ALA A C 1
ATOM 745 O O . ALA A 1 148 ? 11.177 16.614 8.551 1.00 23.54 114 ALA A O 1
ATOM 747 N N . GLY A 1 149 ? 9.442 15.275 7.986 1.00 22.43 115 GLY A N 1
ATOM 748 C CA . GLY A 1 149 ? 8.566 15.710 9.067 1.00 20.65 115 GLY A CA 1
ATOM 749 C C . GLY A 1 149 ? 8.904 15.024 10.382 1.00 20.78 115 GLY A C 1
ATOM 750 O O . GLY A 1 149 ? 9.135 13.816 10.444 1.00 19.51 115 GLY A O 1
ATOM 751 N N . GLY A 1 150 ? 8.942 15.816 11.450 1.00 19.70 116 GLY A N 1
ATOM 752 C CA . GLY A 1 150 ? 9.375 15.263 12.730 1.00 21.22 116 GLY A CA 1
ATOM 753 C C . GLY A 1 150 ? 8.248 14.566 13.438 1.00 21.43 116 GLY A C 1
ATOM 754 O O . GLY A 1 150 ? 7.137 15.107 13.527 1.00 22.08 116 GLY A O 1
ATOM 755 N N . ILE A 1 151 ? 8.530 13.392 14.001 1.00 23.68 117 ILE A N 1
ATOM 756 C CA . ILE A 1 151 ? 7.546 12.657 14.789 1.00 24.05 117 ILE A CA 1
ATOM 757 C C . ILE A 1 151 ? 8.134 12.329 16.148 1.00 26.46 117 ILE A C 1
ATOM 758 O O . ILE A 1 151 ? 7.490 12.559 17.165 1.00 27.71 117 ILE A O 1
ATOM 763 N N . GLY A 1 152 ? 9.344 11.794 16.155 1.00 26.48 118 GLY A N 1
ATOM 764 C CA . GLY A 1 152 ? 10.045 11.489 17.387 1.00 28.87 118 GLY A CA 1
ATOM 765 C C . GLY A 1 152 ? 10.996 12.610 17.784 1.00 28.86 118 GLY A C 1
ATOM 766 O O . GLY A 1 152 ? 11.621 12.524 18.846 1.00 29.80 118 GLY A O 1
ATOM 767 N N . PHE A 1 153 ? 11.080 13.641 16.935 1.00 28.45 119 PHE A N 1
ATOM 768 C CA . PHE A 1 153 ? 12.061 14.755 17.031 1.00 29.50 119 PHE A CA 1
ATOM 769 C C . PHE A 1 153 ? 11.467 16.028 16.452 1.00 30.11 119 PHE A C 1
ATOM 770 O O . PHE A 1 153 ? 10.713 15.975 15.482 1.00 29.86 119 PHE A O 1
ATOM 778 N N . GLY A 1 154 ? 11.811 17.183 17.044 1.00 30.00 120 GLY A N 1
ATOM 779 C CA . GLY A 1 154 ? 11.268 18.463 16.601 1.00 31.19 120 GLY A CA 1
ATOM 780 C C . GLY A 1 154 ? 12.206 19.241 15.696 1.00 31.82 120 GLY A C 1
ATOM 781 O O . GLY A 1 154 ? 13.310 18.777 15.391 1.00 32.00 120 GLY A O 1
ATOM 782 N N . PRO A 1 155 ? 11.790 20.454 15.277 1.00 32.67 121 PRO A N 1
ATOM 783 C CA . PRO A 1 155 ? 12.576 21.330 14.409 1.00 33.01 121 PRO A CA 1
ATOM 784 C C . PRO A 1 155 ? 14.038 21.506 14.860 1.00 33.25 121 PRO A C 1
ATOM 785 O O . PRO A 1 155 ? 14.312 21.564 16.070 1.00 33.79 121 PRO A O 1
ATOM 789 N N . GLY A 1 156 ? 14.968 21.553 13.899 1.00 32.95 122 GLY A N 1
ATOM 790 C CA . GLY A 1 156 ? 16.395 21.683 14.196 1.00 32.64 122 GLY A CA 1
ATOM 791 C C . GLY A 1 156 ? 17.167 20.367 14.210 1.00 32.32 122 GLY A C 1
ATOM 792 O O . GLY A 1 156 ? 18.394 20.358 14.147 0.30 31.80 122 GLY A O 1
ATOM 793 N N . THR A 1 157 ? 16.437 19.247 14.262 1.00 31.22 123 THR A N 1
ATOM 794 C CA . THR A 1 157 ? 17.075 17.942 14.406 1.00 30.09 123 THR A CA 1
ATOM 795 C C . THR A 1 157 ? 17.724 17.467 13.107 1.00 29.70 123 THR A C 1
ATOM 796 O O . THR A 1 157 ? 17.131 17.585 12.022 1.00 30.50 123 THR A O 1
ATOM 800 N N . LEU A 1 158 ? 18.953 16.968 13.225 1.00 28.65 124 LEU A N 1
ATOM 801 C CA . LEU A 1 158 ? 19.555 16.152 12.199 1.00 27.43 124 LEU A CA 1
ATOM 802 C C . LEU A 1 158 ? 19.451 14.742 12.719 1.00 27.12 124 LEU A C 1
ATOM 803 O O . LEU A 1 158 ? 19.936 14.432 13.830 1.00 26.41 124 LEU A O 1
ATOM 808 N N . MET A 1 159 ? 18.796 13.877 11.953 1.00 25.01 125 MET A N 1
ATOM 809 C CA . MET A 1 159 ? 18.560 12.520 12.431 1.00 24.70 125 MET A CA 1
ATOM 810 C C . MET A 1 159 ? 19.183 11.503 11.503 1.00 24.75 125 MET A C 1
ATOM 811 O O . MET A 1 159 ? 18.835 11.404 10.296 1.00 23.60 125 MET A O 1
ATOM 816 N N . ALA A 1 160 ? 20.219 10.800 12.003 1.00 20.00 126 ALA A N 1
ATOM 817 C CA . ALA A 1 160 ? 20.770 9.734 11.175 1.00 20.00 126 ALA A CA 1
ATOM 818 C C . ALA A 1 160 ? 19.851 8.517 11.161 1.00 20.00 126 ALA A C 1
ATOM 819 O O . ALA A 1 160 ? 19.158 8.282 12.230 1.00 21.80 126 ALA A O 1
ATOM 821 N N . ILE A 1 161 ? 19.623 7.916 10.064 1.00 21.73 127 ILE A N 1
ATOM 822 C CA . ILE A 1 161 ? 18.564 6.940 9.936 1.00 20.83 127 ILE A CA 1
ATOM 823 C C . ILE A 1 161 ? 19.046 5.578 10.424 1.00 20.50 127 ILE A C 1
ATOM 824 O O . ILE A 1 161 ? 19.990 5.028 9.880 1.00 22.51 127 ILE A O 1
ATOM 829 N N . SER A 1 162 ? 18.382 5.025 11.434 1.00 21.18 128 SER A N 1
ATOM 830 C CA . SER A 1 162 ? 18.721 3.693 11.933 1.00 22.01 128 SER A CA 1
ATOM 831 C C . SER A 1 162 ? 18.076 2.572 11.112 1.00 21.49 128 SER A C 1
ATOM 832 O O . SER A 1 162 ? 18.629 1.471 10.995 1.00 21.71 128 SER A O 1
ATOM 835 N N . ASP A 1 163 ? 16.896 2.860 10.560 1.00 21.02 129 ASP A N 1
ATOM 836 C CA . ASP A 1 163 ? 16.151 1.836 9.870 1.00 20.11 129 ASP A CA 1
ATOM 837 C C . ASP A 1 163 ? 15.014 2.575 9.196 1.00 19.96 129 ASP A C 1
ATOM 838 O O . ASP A 1 163 ? 14.774 3.739 9.494 1.00 19.16 129 ASP A O 1
ATOM 843 N N . HIS A 1 164 ? 14.328 1.911 8.265 1.00 18.36 130 HIS A N 1
ATOM 844 C CA . HIS A 1 164 ? 13.119 2.515 7.753 1.00 17.59 130 HIS A CA 1
ATOM 845 C C . HIS A 1 164 ? 11.864 1.606 7.771 1.00 18.52 130 HIS A C 1
ATOM 846 O O . HIS A 1 164 ? 11.950 0.399 8.014 1.00 17.96 130 HIS A O 1
ATOM 853 N N . ILE A 1 165 ? 10.719 2.234 7.475 1.00 16.96 131 ILE A N 1
ATOM 854 C CA . ILE A 1 165 ? 9.442 1.502 7.251 1.00 18.01 131 ILE A CA 1
ATOM 855 C C . ILE A 1 165 ? 8.938 1.939 5.882 1.00 16.47 131 ILE A C 1
ATOM 856 O O . ILE A 1 165 ? 8.864 3.135 5.602 1.00 16.23 131 ILE A O 1
ATOM 861 N N . ASN A 1 166 ? 8.635 0.961 5.040 1.00 17.60 132 ASN A N 1
ATOM 862 C CA . ASN A 1 166 ? 8.212 1.244 3.693 1.00 17.89 132 ASN A CA 1
ATOM 863 C C . ASN A 1 166 ? 6.698 1.244 3.651 1.00 16.87 132 ASN A C 1
ATOM 864 O O . ASN A 1 166 ? 6.054 0.189 3.552 1.00 16.51 132 ASN A O 1
ATOM 869 N N . LEU A 1 167 ? 6.124 2.417 3.770 1.00 18.12 133 LEU A N 1
ATOM 870 C CA . LEU A 1 167 ? 4.692 2.554 3.561 1.00 19.77 133 LEU A CA 1
ATOM 871 C C . LEU A 1 167 ? 4.363 3.320 2.265 1.00 18.38 133 LEU A C 1
ATOM 872 O O . LEU A 1 167 ? 3.307 3.942 2.136 1.00 17.64 133 LEU A O 1
ATOM 877 N N . THR A 1 168 ? 5.220 3.176 1.270 1.00 20.45 134 THR A N 1
ATOM 878 C CA . THR A 1 168 ? 4.962 3.794 -0.047 1.00 19.29 134 THR A CA 1
ATOM 879 C C . THR A 1 168 ? 3.868 3.097 -0.876 1.00 21.27 134 THR A C 1
ATOM 880 O O . THR A 1 168 ? 3.259 3.731 -1.790 1.00 21.03 134 THR A O 1
ATOM 884 N N . GLY A 1 169 ? 3.643 1.820 -0.570 1.00 20.36 135 GLY A N 1
ATOM 885 C CA . GLY A 1 169 ? 2.765 0.964 -1.323 1.00 20.58 135 GLY A CA 1
ATOM 886 C C . GLY A 1 169 ? 3.440 0.289 -2.522 1.00 22.03 135 GLY A C 1
ATOM 887 O O . GLY A 1 169 ? 2.743 -0.318 -3.344 1.00 22.49 135 GLY A O 1
ATOM 888 N N . ALA A 1 170 ? 4.771 0.358 -2.599 1.00 21.47 136 ALA A N 1
ATOM 889 C CA . ALA A 1 170 ? 5.510 -0.121 -3.770 1.00 21.41 136 ALA A CA 1
ATOM 890 C C . ALA A 1 170 ? 6.869 -0.637 -3.337 1.00 21.41 136 ALA A C 1
ATOM 891 O O . ALA A 1 170 ? 7.435 -0.173 -2.366 1.00 21.26 136 ALA A O 1
ATOM 893 N N . ASN A 1 171 ? 7.384 -1.616 -4.043 1.00 19.18 137 ASN A N 1
ATOM 894 C CA . ASN A 1 171 ? 8.737 -2.080 -3.775 1.00 19.43 137 ASN A CA 1
ATOM 895 C C . ASN A 1 171 ? 9.542 -1.931 -5.071 1.00 20.55 137 ASN A C 1
ATOM 896 O O . ASN A 1 171 ? 9.114 -2.449 -6.105 1.00 18.27 137 ASN A O 1
ATOM 901 N N . PRO A 1 172 ? 10.704 -1.240 -5.016 1.00 20.66 138 PRO A N 1
ATOM 902 C CA . PRO A 1 172 ? 11.408 -0.937 -6.279 1.00 22.75 138 PRO A CA 1
ATOM 903 C C . PRO A 1 172 ? 12.041 -2.141 -6.975 1.00 23.99 138 PRO A C 1
ATOM 904 O O . PRO A 1 172 ? 12.533 -1.997 -8.098 1.00 24.53 138 PRO A O 1
ATOM 908 N N . LEU A 1 173 ? 12.057 -3.306 -6.316 1.00 23.68 139 LEU A N 1
ATOM 909 C CA . LEU A 1 173 ? 12.645 -4.529 -6.893 1.00 24.10 139 LEU A CA 1
ATOM 910 C C . LEU A 1 173 ? 11.622 -5.348 -7.675 1.00 26.38 139 LEU A C 1
ATOM 911 O O . LEU A 1 173 ? 11.941 -6.381 -8.250 1.00 26.08 139 LEU A O 1
ATOM 916 N N . MET A 1 174 ? 10.397 -4.891 -7.718 1.00 27.33 140 MET A N 1
ATOM 917 C CA . MET A 1 174 ? 9.376 -5.541 -8.496 1.00 30.24 140 MET A CA 1
ATOM 918 C C . MET A 1 174 ? 9.400 -5.063 -9.951 0.30 31.93 140 MET A C 1
ATOM 919 O O . MET A 1 174 ? 9.541 -3.886 -10.191 1.00 34.56 140 MET A O 1
ATOM 924 N N . GLY A 1 175 ? 9.242 -5.959 -10.929 0.30 34.26 141 GLY A N 1
ATOM 925 C CA . GLY A 1 175 ? 9.261 -7.425 -10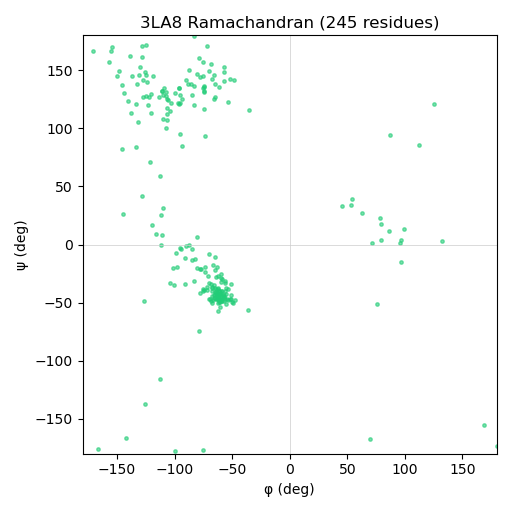.789 1.00 35.85 141 GLY A CA 1
ATOM 926 C C . GLY A 1 175 ? 9.902 -7.983 -12.058 1.00 37.59 141 GLY A C 1
ATOM 927 O O . GLY A 1 175 ? 10.670 -8.968 -12.028 1.00 38.97 141 GLY A O 1
ATOM 928 N N . ASN A 1 177 ? 13.201 -6.062 -15.360 1.00 37.68 143 ASN A N 1
ATOM 929 C CA . ASN A 1 177 ? 13.543 -7.381 -14.855 1.00 36.15 143 ASN A CA 1
ATOM 930 C C . ASN A 1 177 ? 14.949 -7.379 -14.218 1.00 34.62 143 ASN A C 1
ATOM 931 O O . ASN A 1 177 ? 15.869 -6.764 -14.750 1.00 35.36 143 ASN A O 1
ATOM 936 N N . LEU A 1 178 ? 15.113 -8.073 -13.091 1.00 32.70 144 LEU A N 1
ATOM 937 C CA . LEU A 1 178 ? 16.378 -8.049 -12.304 1.00 32.29 144 LEU A CA 1
ATOM 938 C C . LEU A 1 178 ? 17.053 -9.410 -12.245 1.00 31.08 144 LEU A C 1
ATOM 939 O O . LEU A 1 178 ? 17.990 -9.588 -11.457 1.00 30.00 144 LEU A O 1
ATOM 944 N N . ASP A 1 179 ? 16.556 -10.370 -13.038 1.00 30.30 145 ASP A N 1
ATOM 945 C CA . ASP A 1 179 ? 17.042 -11.753 -12.971 1.00 30.72 145 ASP A CA 1
ATOM 946 C C . ASP A 1 179 ? 18.593 -11.830 -13.093 1.00 29.99 145 ASP A C 1
ATOM 947 O O . ASP A 1 179 ? 19.199 -12.526 -12.307 1.00 29.15 145 ASP A O 1
ATOM 952 N N . ASP A 1 180 ? 19.199 -11.118 -14.061 1.00 29.31 146 ASP A N 1
ATOM 953 C CA . ASP A 1 180 ? 20.671 -11.196 -14.302 1.00 30.18 146 ASP A CA 1
ATOM 954 C C . ASP A 1 180 ? 21.538 -10.715 -13.137 1.00 29.19 146 ASP A C 1
ATOM 955 O O . ASP A 1 180 ? 22.733 -11.024 -13.088 1.00 29.27 146 ASP A O 1
ATOM 960 N N . PHE A 1 181 ? 20.970 -9.925 -12.211 1.00 28.57 147 PHE A N 1
ATOM 961 C CA . PHE A 1 181 ? 21.692 -9.566 -10.978 1.00 27.42 147 PHE A CA 1
ATOM 962 C C . PHE A 1 181 ? 21.766 -10.748 -9.996 1.00 27.12 147 PHE A C 1
ATOM 963 O O . PHE A 1 181 ? 22.586 -10.752 -9.045 1.00 26.60 147 PHE A O 1
ATOM 971 N N . GLY A 1 182 ? 20.881 -11.736 -10.169 1.00 26.29 148 GLY A N 1
ATOM 972 C CA . GLY A 1 182 ? 20.906 -12.945 -9.388 1.00 25.85 148 GLY A CA 1
ATOM 973 C C . GLY A 1 182 ? 20.683 -12.834 -7.892 1.00 25.86 148 GLY A C 1
ATOM 974 O O . GLY A 1 182 ? 21.156 -13.677 -7.134 1.00 26.99 148 GLY A O 1
ATOM 975 N N . PHE A 1 183 ? 19.946 -11.798 -7.463 1.00 25.15 149 PHE A N 1
ATOM 976 C CA . PHE A 1 183 ? 19.816 -11.480 -6.063 1.00 24.82 149 PHE A CA 1
ATOM 977 C C . PHE A 1 183 ? 18.341 -11.222 -5.788 1.00 25.54 149 PHE A C 1
ATOM 978 O O . PHE A 1 183 ? 17.894 -10.079 -5.837 1.00 26.23 149 PHE A O 1
ATOM 986 N N . ARG A 1 184 ? 17.568 -12.260 -5.559 1.00 25.62 150 ARG A N 1
ATOM 987 C CA . ARG A 1 184 ? 16.132 -12.085 -5.495 1.00 25.16 150 ARG A CA 1
ATOM 988 C C . ARG A 1 184 ? 15.661 -11.500 -4.187 1.00 23.43 150 ARG A C 1
ATOM 989 O O . ARG A 1 184 ? 14.806 -10.687 -4.200 1.00 23.38 150 ARG A O 1
ATOM 997 N N . PHE A 1 185 ? 16.226 -11.944 -3.081 1.00 23.35 151 PHE A N 1
ATOM 998 C CA . PHE A 1 185 ? 15.646 -11.633 -1.757 1.00 22.83 151 PHE A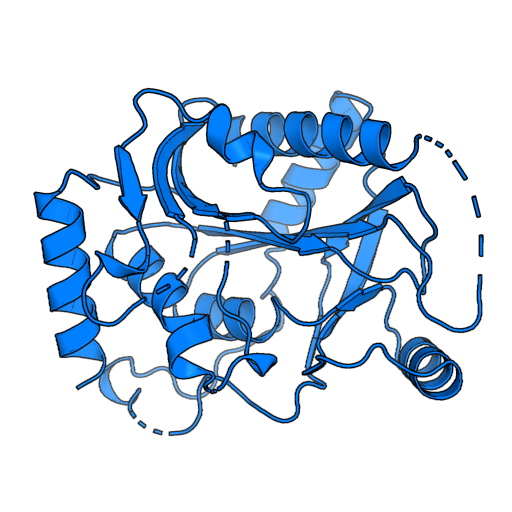 CA 1
ATOM 999 C C . PHE A 1 185 ? 16.632 -10.888 -0.847 1.00 22.55 151 PHE A C 1
ATOM 1000 O O . PHE A 1 185 ? 17.135 -11.472 0.112 1.00 22.87 151 PHE A O 1
ATOM 1008 N N . PRO A 1 186 ? 16.932 -9.604 -1.156 1.00 22.21 152 PRO A N 1
ATOM 1009 C CA . PRO A 1 186 ? 17.930 -8.960 -0.309 1.00 22.16 152 PRO A CA 1
ATOM 1010 C C . PRO A 1 186 ? 17.535 -8.855 1.165 1.00 21.39 152 PRO A C 1
ATOM 1011 O O . PRO A 1 186 ? 16.405 -8.466 1.522 1.00 19.24 152 PRO A O 1
ATOM 1015 N N . ASP A 1 187 ? 18.492 -9.181 2.008 1.00 21.15 153 ASP A N 1
ATOM 1016 C CA . ASP A 1 187 ? 18.375 -9.006 3.470 1.00 21.79 153 ASP A CA 1
ATOM 1017 C C . ASP A 1 187 ? 18.510 -7.486 3.793 1.00 21.87 153 ASP A C 1
ATOM 1018 O O . ASP A 1 187 ? 19.423 -6.824 3.294 1.00 21.18 153 ASP A O 1
ATOM 1023 N N . MET A 1 188 ? 17.595 -6.942 4.599 1.00 21.29 154 MET A N 1
ATOM 1024 C CA . MET A 1 188 ? 17.529 -5.482 4.851 1.00 22.19 154 MET A CA 1
ATOM 1025 C C . MET A 1 188 ? 17.932 -5.143 6.271 1.00 23.11 154 MET A C 1
ATOM 1026 O O . MET A 1 188 ? 17.790 -4.001 6.686 1.00 22.97 154 MET A O 1
ATOM 1031 N N . SER A 1 189 ? 18.440 -6.142 7.007 1.00 23.89 155 SER A N 1
ATOM 1032 C CA . SER A 1 189 ? 18.820 -5.970 8.415 1.00 25.56 155 SER A CA 1
ATOM 1033 C C . SER A 1 189 ? 19.980 -5.005 8.661 1.00 24.65 155 SER A C 1
ATOM 1034 O O . SER A 1 189 ? 20.059 -4.437 9.744 1.00 26.59 155 SER A O 1
ATOM 1037 N N . ASN A 1 190 ? 20.818 -4.754 7.668 1.00 23.24 156 ASN A N 1
ATOM 1038 C CA . ASN A 1 190 ? 21.847 -3.726 7.856 1.00 23.97 156 ASN A CA 1
ATOM 1039 C C . ASN A 1 190 ? 21.829 -2.707 6.701 1.00 23.81 156 ASN A C 1
ATOM 1040 O O . ASN A 1 190 ? 22.86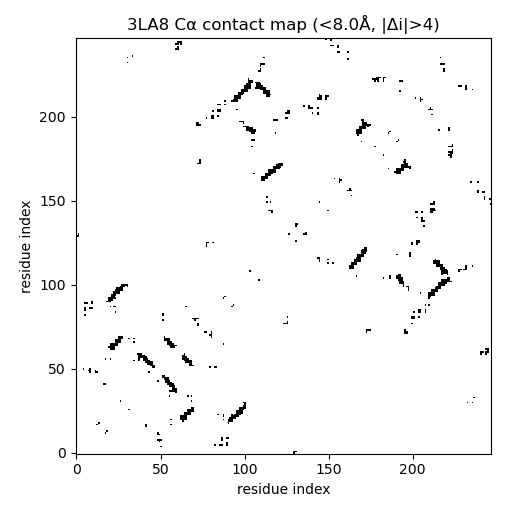9 -2.299 6.231 1.00 22.77 156 ASN A O 1
ATOM 1045 N N . ALA A 1 191 ? 20.630 -2.291 6.263 1.00 21.65 157 ALA A N 1
ATOM 1046 C CA . ALA A 1 191 ? 20.508 -1.430 5.079 1.00 21.58 157 ALA A CA 1
ATOM 1047 C C . ALA A 1 191 ? 21.200 -0.101 5.382 1.00 20.12 157 ALA A C 1
ATOM 1048 O O . ALA A 1 191 ? 21.943 0.428 4.570 1.00 20.82 157 ALA A O 1
ATOM 1050 N N . TYR A 1 192 ? 20.966 0.403 6.577 1.00 20.59 158 TYR A N 1
ATOM 1051 C CA . TYR A 1 192 ? 21.599 1.641 7.011 1.00 21.87 158 TYR A CA 1
ATOM 1052 C C . TYR A 1 192 ? 22.852 1.221 7.759 1.00 21.87 158 TYR A C 1
ATOM 1053 O O . TYR A 1 192 ? 22.848 1.020 8.980 1.00 21.18 158 TYR A O 1
ATOM 1062 N N . THR A 1 193 ? 23.895 1.015 6.967 1.00 22.78 159 THR A N 1
ATOM 1063 C CA . THR A 1 193 ? 25.168 0.438 7.426 1.00 24.60 159 THR A CA 1
ATOM 1064 C C . THR A 1 193 ? 25.539 0.870 8.833 1.00 25.14 159 THR A C 1
ATOM 1065 O O . THR A 1 193 ? 25.796 2.050 9.098 1.00 26.01 159 THR A O 1
ATOM 1069 N N . ALA A 1 194 ? 25.580 -0.088 9.749 1.00 26.25 160 ALA A N 1
ATOM 1070 C CA . ALA A 1 194 ? 25.894 0.209 11.129 1.00 26.88 160 ALA A CA 1
ATOM 1071 C C . ALA A 1 194 ? 27.242 0.946 11.215 1.00 27.48 160 ALA A C 1
ATOM 1072 O O . ALA A 1 194 ? 27.352 1.919 11.964 1.00 28.04 160 ALA A O 1
ATOM 1074 N N . ASP A 1 195 ? 28.230 0.497 10.437 1.00 27.80 161 ASP A N 1
ATOM 1075 C CA . ASP A 1 195 ? 29.602 1.065 10.503 1.00 29.57 161 ASP A CA 1
ATOM 1076 C C . ASP A 1 195 ? 29.600 2.556 10.131 1.00 28.70 161 ASP A C 1
ATOM 1077 O O . ASP A 1 195 ? 30.266 3.375 10.781 1.00 28.95 161 ASP A O 1
ATOM 1082 N N . TYR A 1 196 ? 28.838 2.897 9.080 1.00 28.66 162 TYR A N 1
ATOM 1083 C CA . TYR A 1 196 ? 28.648 4.295 8.663 1.00 27.09 162 TYR A CA 1
ATOM 1084 C C . TYR A 1 196 ? 27.969 5.146 9.735 1.00 28.35 162 TYR A C 1
ATOM 1085 O O . TYR A 1 196 ? 28.328 6.323 9.944 1.00 27.21 162 TYR A O 1
ATOM 1094 N N . ARG A 1 197 ? 27.016 4.574 10.427 1.00 28.56 163 ARG A N 1
ATOM 1095 C CA . ARG A 1 197 ? 26.292 5.295 11.432 1.00 29.45 163 ARG A CA 1
ATOM 1096 C C . ARG A 1 197 ? 27.188 5.533 12.644 1.00 30.83 163 ARG A C 1
ATOM 1097 O O . ARG A 1 197 ? 27.142 6.559 13.260 1.00 29.76 163 ARG A O 1
ATOM 1105 N N . GLU A 1 198 ? 28.018 4.552 12.930 1.00 30.92 164 GLU A N 1
ATOM 1106 C CA . GLU A 1 198 ? 29.027 4.643 13.966 1.00 32.58 164 GLU A CA 1
ATOM 1107 C C . GLU A 1 198 ? 30.014 5.814 13.631 1.00 31.50 164 GLU A C 1
ATOM 1108 O O . GLU A 1 198 ? 30.243 6.685 14.463 1.00 31.73 164 GLU A O 1
ATOM 1114 N N . VAL A 1 199 ? 30.528 5.853 12.404 1.00 31.77 165 VAL A N 1
ATOM 1115 C CA . VAL A 1 199 ? 31.403 6.962 11.932 1.00 30.49 165 VAL A CA 1
ATOM 1116 C C . VAL A 1 199 ? 30.681 8.316 12.049 0.80 30.24 165 VAL A C 1
ATOM 1117 O O . VAL A 1 199 ? 31.269 9.341 12.520 1.00 28.74 165 VAL A O 1
ATOM 1121 N N . ALA A 1 200 ? 29.401 8.334 11.655 1.00 28.89 166 ALA A N 1
ATOM 1122 C CA . ALA A 1 200 ? 28.601 9.571 11.713 1.00 29.12 166 ALA A CA 1
ATOM 1123 C C . ALA A 1 200 ? 28.482 10.137 13.121 1.00 28.53 166 ALA A C 1
ATOM 1124 O O . ALA A 1 200 ? 28.675 11.352 13.345 1.00 28.27 166 ALA A O 1
ATOM 1126 N N . HIS A 1 201 ? 28.169 9.273 14.070 1.00 28.56 167 HIS A N 1
ATOM 1127 C CA . HIS A 1 201 ? 28.130 9.676 15.470 1.00 29.29 167 HIS A CA 1
ATOM 1128 C C . HIS A 1 201 ? 29.512 10.088 16.012 1.00 29.38 167 HIS A C 1
ATOM 1129 O O . HIS A 1 201 ? 29.603 11.094 16.702 1.00 30.03 167 HIS A O 1
ATOM 1136 N N . GLN A 1 202 ? 30.558 9.338 15.678 1.00 31.22 168 GLN A N 1
ATOM 1137 C CA . GLN A 1 202 ? 31.917 9.666 16.178 1.00 32.68 168 GLN A CA 1
ATOM 1138 C C . GLN A 1 202 ? 32.326 11.068 15.728 1.00 32.58 168 GLN A C 1
ATOM 1139 O O . GLN A 1 202 ? 32.923 11.840 16.496 1.00 33.04 168 GLN A O 1
ATOM 1144 N N . VAL A 1 203 ? 32.011 11.383 14.471 1.00 32.22 169 VAL A N 1
ATOM 1145 C CA . VAL A 1 203 ? 32.390 12.659 13.879 1.00 31.66 169 VAL A CA 1
ATOM 1146 C C . VAL A 1 203 ? 31.585 13.776 14.537 1.00 32.15 169 VAL A C 1
ATOM 1147 O O . VAL A 1 203 ? 32.149 14.788 14.994 1.00 32.21 169 VAL A O 1
ATOM 1151 N N . ALA A 1 204 ? 30.275 13.559 14.660 1.00 31.89 170 ALA A N 1
ATOM 1152 C CA . ALA A 1 204 ? 29.382 14.531 15.232 1.00 32.87 170 ALA A CA 1
ATOM 1153 C C . ALA A 1 204 ? 29.771 14.837 16.687 1.00 32.89 170 ALA A C 1
ATOM 1154 O O . ALA A 1 204 ? 29.769 15.995 17.112 1.00 33.05 170 ALA A O 1
ATOM 1156 N N . ASP A 1 205 ? 30.111 13.792 17.433 1.00 33.10 171 ASP A N 1
ATOM 1157 C CA . ASP A 1 205 ? 30.509 13.941 18.825 1.00 33.95 171 ASP A CA 1
ATOM 1158 C C . ASP A 1 205 ? 31.779 14.791 18.908 1.00 33.86 171 ASP A C 1
ATOM 1159 O O . ASP A 1 205 ? 31.839 15.719 19.707 1.00 34.58 171 ASP A O 1
ATOM 1164 N N . LYS A 1 206 ? 32.747 14.500 18.042 1.00 34.15 172 LYS A N 1
ATOM 1165 C CA . LYS A 1 206 ? 34.040 15.219 18.061 1.00 33.90 172 LYS A CA 1
ATOM 1166 C C . LYS A 1 206 ? 33.868 16.719 17.763 1.00 33.91 172 LYS A C 1
ATOM 1167 O O . LYS A 1 206 ? 34.346 17.571 18.529 1.00 33.43 172 LYS A O 1
ATOM 1173 N N . ILE A 1 207 ? 33.157 17.029 16.675 1.00 32.84 173 ILE A N 1
ATOM 1174 C CA . ILE A 1 207 ? 33.027 18.396 16.160 1.00 31.63 173 ILE A CA 1
ATOM 1175 C C . ILE A 1 207 ? 31.861 19.201 16.775 1.00 31.97 173 ILE A C 1
ATOM 1176 O O . ILE A 1 207 ? 31.653 20.368 16.439 1.00 33.07 173 ILE A O 1
ATOM 1181 N N . GLY A 1 208 ? 31.107 18.575 17.676 1.00 31.65 174 GLY A N 1
ATOM 1182 C CA . GLY A 1 208 ? 30.072 19.269 18.451 1.00 31.73 174 GLY A CA 1
ATOM 1183 C C . GLY A 1 208 ? 28.745 19.526 17.757 1.00 32.10 174 GLY A C 1
ATOM 1184 O O . GLY A 1 208 ? 27.965 20.382 18.191 1.00 31.50 174 GLY A O 1
ATOM 1185 N N . ILE A 1 209 ? 28.482 18.800 16.667 1.00 32.38 175 ILE A N 1
ATOM 1186 C CA . ILE A 1 209 ? 27.148 18.885 16.024 1.00 31.75 175 ILE A CA 1
ATOM 1187 C C . ILE A 1 209 ? 26.237 17.797 16.557 1.00 31.32 175 ILE A C 1
ATOM 1188 O O . ILE A 1 209 ? 26.601 16.633 16.490 1.00 30.76 175 ILE A O 1
ATOM 1193 N N . LYS A 1 210 ? 25.067 18.189 17.074 1.00 31.62 176 LYS A N 1
ATOM 1194 C CA . LYS A 1 210 ? 24.071 17.267 17.639 1.00 31.55 176 LYS A CA 1
ATOM 1195 C C . LYS A 1 210 ? 23.515 16.374 16.521 1.00 30.99 176 LYS A C 1
ATOM 1196 O O . LYS A 1 210 ? 23.057 16.884 15.493 1.00 30.64 176 LYS A O 1
ATOM 1202 N N . LEU A 1 211 ? 23.596 15.066 16.700 1.00 29.92 177 LEU A N 1
ATOM 1203 C CA . LEU A 1 211 ? 23.141 14.133 15.664 1.00 30.37 177 LEU A CA 1
ATOM 1204 C C . LEU A 1 211 ? 22.254 13.100 16.329 1.00 30.25 177 LEU A C 1
ATOM 1205 O O . LEU A 1 211 ? 22.727 12.238 17.066 1.00 30.52 177 LEU A O 1
ATOM 1210 N N . ASP A 1 212 ? 20.954 13.233 16.108 1.00 29.75 178 ASP A N 1
ATOM 1211 C CA . ASP A 1 212 ? 20.035 12.256 16.673 1.00 29.05 178 ASP A CA 1
ATOM 1212 C C . ASP A 1 212 ? 19.947 11.018 15.792 1.00 27.44 178 ASP A C 1
ATOM 1213 O O . ASP A 1 212 ? 20.623 10.935 14.742 1.00 26.85 178 ASP A O 1
ATOM 1218 N N . GLU A 1 213 ? 19.144 10.055 16.227 1.00 27.43 179 GLU A N 1
ATOM 1219 C CA . GLU A 1 213 ? 19.005 8.803 15.524 1.00 27.35 179 GLU A CA 1
ATOM 1220 C C . GLU A 1 213 ? 17.601 8.203 15.606 1.00 26.26 179 GLU A C 1
ATOM 1221 O O . GLU A 1 213 ? 16.975 8.166 16.663 1.00 25.94 179 GLU A O 1
ATOM 1227 N N . GLY A 1 214 ? 17.098 7.686 14.489 1.00 24.14 180 GLY A N 1
ATOM 1228 C CA . GLY A 1 214 ? 15.753 7.124 14.575 1.00 22.64 180 GLY A CA 1
ATOM 1229 C C . GLY A 1 214 ? 15.277 6.566 13.257 1.00 21.27 180 GLY A C 1
ATOM 1230 O O . GLY A 1 214 ? 16.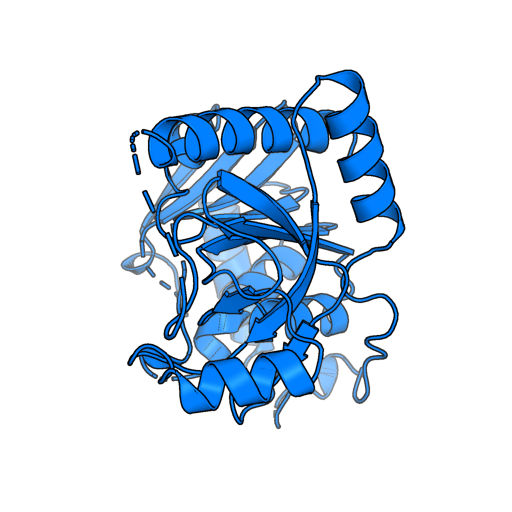055 6.471 12.272 1.00 20.92 180 GLY A O 1
ATOM 1231 N N . VAL A 1 215 ? 14.004 6.183 13.267 1.00 21.39 181 VAL A N 1
ATOM 1232 C CA . VAL A 1 215 ? 13.413 5.412 12.189 1.00 20.29 181 VAL A CA 1
ATOM 1233 C C . VAL A 1 215 ? 12.691 6.359 11.219 1.00 20.39 181 VAL A C 1
ATOM 1234 O O . VAL A 1 215 ? 11.917 7.235 11.621 1.00 18.73 181 VAL A O 1
ATOM 1238 N N . TYR A 1 216 ? 12.905 6.144 9.930 1.00 19.44 182 TYR A N 1
ATOM 1239 C CA . TYR A 1 216 ? 12.247 6.981 8.916 1.00 18.05 182 TYR A CA 1
ATOM 1240 C C . TYR A 1 216 ? 11.160 6.142 8.241 1.00 18.70 182 TYR A C 1
ATOM 1241 O O . TYR A 1 216 ? 11.411 5.007 7.835 1.00 17.91 182 TYR A O 1
ATOM 1250 N N . ILE A 1 217 ? 9.965 6.695 8.142 1.00 18.16 183 ILE A N 1
ATOM 1251 C CA . ILE A 1 217 ? 8.917 6.025 7.431 1.00 17.06 183 ILE A CA 1
ATOM 1252 C C . ILE A 1 217 ? 8.727 6.778 6.102 1.00 17.64 183 ILE A C 1
ATOM 1253 O O . ILE A 1 217 ? 8.556 8.031 6.065 1.00 18.26 183 ILE A O 1
ATOM 1258 N N . GLY A 1 218 ? 8.813 6.010 5.012 1.00 17.42 184 GLY A N 1
ATOM 1259 C CA . GLY A 1 218 ? 8.615 6.508 3.674 1.00 16.96 184 GLY A CA 1
ATOM 1260 C C . GLY A 1 218 ? 7.192 6.288 3.192 1.00 16.99 184 GLY A C 1
ATOM 1261 O O . GLY A 1 218 ? 6.634 5.211 3.279 1.00 17.09 184 GLY A O 1
ATOM 1262 N N . VAL A 1 219 ? 6.596 7.360 2.708 1.00 17.60 185 VAL A N 1
ATOM 1263 C CA . VAL A 1 219 ? 5.277 7.300 2.097 1.00 18.29 185 VAL A CA 1
ATOM 1264 C C . VAL A 1 219 ? 5.387 7.901 0.687 1.00 18.96 185 VAL A C 1
ATOM 1265 O O . VAL A 1 219 ? 6.393 8.473 0.326 1.00 19.36 185 VAL A O 1
ATOM 1269 N N . SER A 1 220 ? 4.313 7.772 -0.078 1.00 19.88 186 SER A N 1
ATOM 1270 C CA . SER A 1 220 ? 4.321 8.180 -1.478 1.00 19.59 186 SER A CA 1
ATOM 1271 C C . SER A 1 220 ? 4.259 9.708 -1.586 1.00 19.91 186 SER A C 1
ATOM 1272 O O . SER A 1 220 ? 4.946 10.283 -2.397 1.00 20.91 186 SER A O 1
ATOM 1275 N N . GLY A 1 221 ? 3.488 10.378 -0.735 1.00 18.08 187 GLY A N 1
ATOM 1276 C CA . GLY A 1 221 ? 3.159 11.790 -1.061 1.00 17.90 187 GLY A CA 1
ATOM 1277 C C . GLY A 1 221 ? 2.225 11.777 -2.274 1.00 17.35 187 GLY A C 1
ATOM 1278 O O . GLY A 1 221 ? 1.719 10.713 -2.673 1.00 18.76 187 GLY A O 1
ATOM 1279 N N . PRO A 1 222 ? 2.006 12.953 -2.891 1.00 19.07 188 PRO A N 1
ATOM 1280 C CA . PRO A 1 222 ? 2.647 14.245 -2.532 1.00 19.19 188 PRO A CA 1
ATOM 1281 C C . PRO A 1 222 ? 1.890 15.109 -1.506 1.00 18.94 188 PRO A C 1
ATOM 1282 O O . PRO A 1 222 ? 2.428 16.115 -1.020 1.00 19.40 188 PRO A O 1
ATOM 1286 N N . SER A 1 223 ? 0.650 14.762 -1.206 1.00 18.83 189 SER A N 1
ATOM 1287 C CA . SER A 1 223 ? -0.025 15.436 -0.108 1.00 18.42 189 SER A CA 1
ATOM 1288 C C . SER A 1 223 ? 0.702 15.078 1.188 1.00 19.78 189 SER A C 1
ATOM 1289 O O . SER A 1 223 ? 1.233 13.945 1.298 1.00 18.69 189 SER A O 1
ATOM 1292 N N . TYR A 1 224 ? 0.758 16.036 2.132 1.00 19.30 190 TYR A N 1
ATOM 1293 C CA . TYR A 1 224 ? 1.300 15.788 3.489 1.00 21.55 190 TYR A CA 1
ATOM 1294 C C . TYR A 1 224 ? 0.384 14.868 4.231 1.00 21.56 190 TYR A C 1
ATOM 1295 O O . TYR A 1 224 ? -0.804 14.802 3.890 1.00 22.24 190 TYR A O 1
ATOM 1304 N N . GLU A 1 225 ? 0.933 14.138 5.222 1.00 20.81 191 GLU A N 1
ATOM 1305 C CA . GLU A 1 225 ? 0.169 13.201 6.008 1.00 21.81 191 GLU A CA 1
ATOM 1306 C C . GLU A 1 225 ? -0.794 13.972 6.904 1.00 21.56 191 GLU A C 1
ATOM 1307 O O . GLU A 1 225 ? -0.502 15.130 7.303 1.00 22.62 191 GLU A O 1
ATOM 1310 N N . THR A 1 226 ? -1.945 13.361 7.203 1.00 19.94 192 THR A N 1
ATOM 1311 C CA . THR A 1 226 ? -2.901 13.961 8.126 1.00 18.94 192 THR A CA 1
ATOM 1312 C C . THR A 1 226 ? -2.398 13.697 9.546 1.00 19.14 192 THR A C 1
ATOM 1313 O O . THR A 1 226 ? -1.580 12.794 9.754 1.00 18.70 192 THR A O 1
ATOM 1317 N N . PRO A 1 227 ? -2.882 14.486 10.533 1.00 19.26 193 PRO A N 1
ATOM 1318 C CA . PRO A 1 227 ? -2.582 14.192 11.926 1.00 20.05 193 PRO A CA 1
ATOM 1319 C C . PRO A 1 227 ? -2.848 12.754 12.374 1.00 19.26 193 PRO A C 1
ATOM 1320 O O . PRO A 1 227 ? -2.038 12.210 13.094 1.00 20.65 193 PRO A O 1
ATOM 1324 N N . ALA A 1 228 ? -3.968 12.157 11.984 1.00 18.67 194 ALA A N 1
ATOM 1325 C CA . ALA A 1 228 ? -4.268 10.794 12.359 1.00 18.71 194 ALA A CA 1
ATOM 1326 C C . ALA A 1 228 ? -3.247 9.839 11.757 1.00 19.07 194 ALA A C 1
ATOM 1327 O O . ALA A 1 228 ? -2.833 8.923 12.417 1.00 17.84 194 ALA A O 1
ATOM 1329 N N . GLU A 1 229 ? -2.865 10.076 10.503 1.00 17.23 195 GLU A N 1
ATOM 1330 C CA . GLU A 1 229 ? -1.790 9.237 9.876 1.00 17.91 195 GLU A CA 1
ATOM 1331 C C . GLU A 1 229 ? -0.494 9.323 10.674 1.00 18.75 195 GLU A C 1
ATOM 1332 O O . GLU A 1 229 ? 0.128 8.308 11.011 1.00 18.84 195 GLU A O 1
ATOM 1338 N N . ILE A 1 230 ? -0.088 10.539 10.988 1.00 17.00 196 ILE A N 1
ATOM 1339 C CA . ILE A 1 230 ? 1.126 10.729 11.808 1.00 19.19 196 ILE A CA 1
ATOM 1340 C C . ILE A 1 230 ? 0.982 10.036 13.176 1.00 17.88 196 ILE A C 1
ATOM 1341 O O . ILE A 1 230 ? 1.897 9.313 13.617 1.00 17.61 196 ILE A O 1
ATOM 1346 N N . ARG A 1 231 ? -0.194 10.115 13.784 1.00 19.78 197 ARG A N 1
ATOM 1347 C CA . ARG A 1 231 ? -0.416 9.369 15.026 1.00 20.44 197 ARG A CA 1
ATOM 1348 C C . ARG A 1 231 ? -0.269 7.871 14.815 1.00 20.71 197 ARG A C 1
ATOM 1349 O O . ARG A 1 231 ? 0.313 7.191 15.623 1.00 20.24 197 ARG A O 1
ATOM 1357 N N . ALA A 1 232 ? -0.774 7.382 13.687 1.00 19.98 198 ALA A N 1
ATOM 1358 C CA . ALA A 1 232 ? -0.624 5.988 13.376 1.00 18.97 198 ALA A CA 1
ATOM 1359 C C . ALA A 1 232 ? 0.843 5.628 13.158 1.00 18.77 198 ALA A C 1
ATOM 1360 O O . ALA A 1 232 ? 1.294 4.580 13.633 1.00 18.86 198 ALA A O 1
ATOM 1362 N N . PHE A 1 233 ? 1.595 6.500 12.480 1.00 19.46 199 PHE A N 1
ATOM 1363 C CA . PHE A 1 233 ? 2.998 6.207 12.194 1.00 19.33 199 PHE A CA 1
ATOM 1364 C C . PHE A 1 233 ? 3.825 6.225 13.482 1.00 19.79 199 PHE A C 1
ATOM 1365 O O . PHE A 1 233 ? 4.752 5.443 13.612 1.00 17.59 199 PHE A O 1
ATOM 1373 N N . LYS A 1 234 ? 3.451 7.090 14.422 1.00 20.86 200 LYS A N 1
ATOM 1374 C CA . LYS A 1 234 ? 4.130 7.090 15.736 1.00 22.48 200 LYS A CA 1
ATOM 1375 C C . LYS A 1 234 ? 3.909 5.758 16.411 1.00 22.05 200 LYS A C 1
ATOM 1376 O O . LYS A 1 234 ? 4.869 5.156 16.955 1.00 23.47 200 LYS A O 1
ATOM 1382 N N . THR A 1 235 ? 2.656 5.290 16.408 1.00 21.73 201 THR A N 1
ATOM 1383 C CA . THR A 1 235 ? 2.324 3.973 16.978 1.00 21.09 201 THR A CA 1
ATOM 1384 C C . THR A 1 235 ? 3.171 2.850 16.352 1.00 21.73 201 THR A C 1
ATOM 1385 O O . THR A 1 235 ? 3.610 1.908 17.015 1.00 19.85 201 THR A O 1
ATOM 1389 N N . LEU A 1 236 ? 3.422 2.958 15.059 1.00 20.20 202 LEU A N 1
ATOM 1390 C CA . LEU A 1 236 ? 4.250 1.983 14.376 1.00 20.37 202 LEU A CA 1
ATOM 1391 C C . LEU A 1 236 ? 5.767 2.165 14.531 1.00 20.30 202 LEU A C 1
ATOM 1392 O O . LEU A 1 236 ? 6.549 1.455 13.884 1.00 21.39 202 LEU A O 1
ATOM 1397 N N . GLY A 1 237 ? 6.199 3.107 15.365 1.00 20.93 203 GLY A N 1
ATOM 1398 C CA . GLY A 1 237 ? 7.628 3.239 15.627 1.00 21.26 203 GLY A CA 1
ATOM 1399 C C . GLY A 1 237 ? 8.373 4.287 14.809 1.00 21.05 203 GLY A C 1
ATOM 1400 O O . GLY A 1 237 ? 9.603 4.383 14.938 1.00 21.63 203 GLY A O 1
ATOM 1401 N N . ALA A 1 238 ? 7.672 5.070 13.975 1.00 21.78 204 ALA A N 1
ATOM 1402 C CA . ALA A 1 238 ? 8.328 6.058 13.104 1.00 21.60 204 ALA A CA 1
ATOM 1403 C C . ALA A 1 238 ? 8.807 7.289 13.880 1.00 21.74 204 ALA A C 1
ATOM 1404 O O . ALA A 1 238 ? 8.032 7.841 14.650 1.00 22.56 204 ALA A O 1
ATOM 1406 N N . ASP A 1 239 ? 10.055 7.709 13.668 1.00 21.34 205 ASP A N 1
ATOM 1407 C CA . ASP A 1 239 ? 10.571 8.999 14.257 1.00 21.54 205 ASP A CA 1
ATOM 1408 C C . ASP A 1 239 ? 10.526 10.196 13.285 1.00 20.55 205 ASP A C 1
ATOM 1409 O O . ASP A 1 239 ? 10.543 11.372 13.659 1.00 21.00 205 ASP A O 1
ATOM 1414 N N . ALA A 1 240 ? 10.438 9.896 12.003 1.00 20.45 206 ALA A N 1
ATOM 1415 C CA . ALA A 1 240 ? 10.303 10.939 11.002 1.00 19.18 206 ALA A CA 1
ATOM 1416 C C . ALA A 1 240 ? 9.672 10.376 9.723 1.00 19.40 206 ALA A C 1
ATOM 1417 O O . ALA A 1 240 ? 9.736 9.170 9.505 1.00 21.48 206 ALA A O 1
ATOM 1419 N N . VAL A 1 241 ? 9.062 11.253 8.926 1.00 19.16 207 VAL A N 1
ATOM 1420 C CA . VAL A 1 241 ? 8.350 10.840 7.676 1.00 19.20 207 VAL A CA 1
ATOM 1421 C C . VAL A 1 241 ? 8.729 11.664 6.466 1.00 19.10 207 VAL A C 1
ATOM 1422 O O . VAL A 1 241 ? 8.939 12.896 6.532 1.00 19.11 207 VAL A O 1
ATOM 1426 N N . GLY A 1 242 ? 8.753 11.024 5.300 1.00 19.19 208 GLY A N 1
ATOM 1427 C CA . GLY A 1 242 ? 8.968 11.798 4.129 1.00 19.97 208 GLY A CA 1
ATOM 1428 C C . GLY A 1 242 ? 8.644 11.011 2.905 1.00 19.09 208 GLY A C 1
ATOM 1429 O O . GLY A 1 242 ? 8.249 9.853 3.002 1.00 17.59 208 GLY A O 1
ATOM 1430 N N . MET A 1 243 ? 8.912 11.644 1.765 1.00 19.51 209 MET A N 1
ATOM 1431 C CA . MET A 1 243 ? 8.431 11.149 0.455 1.00 19.91 209 MET A CA 1
ATOM 1432 C C . MET A 1 243 ? 9.556 10.661 -0.438 1.00 20.36 209 MET A C 1
ATOM 1433 O O . MET A 1 243 ? 9.449 10.652 -1.667 1.00 20.85 209 MET A O 1
ATOM 1438 N N . SER A 1 244 ? 10.656 10.250 0.168 1.00 19.49 210 SER A N 1
ATOM 1439 C CA . SER A 1 244 ? 11.809 9.823 -0.629 1.00 20.42 210 SER A CA 1
ATOM 1440 C C . SER A 1 244 ? 12.470 8.659 0.045 1.00 19.30 210 SER A C 1
ATOM 1441 O O . SER A 1 244 ? 11.892 8.035 0.944 1.00 20.13 210 SER A O 1
ATOM 1444 N N . THR A 1 245 ? 13.687 8.369 -0.433 1.00 19.36 211 THR A N 1
ATOM 1445 C CA . THR A 1 245 ? 14.705 7.627 0.332 1.00 18.07 211 THR A CA 1
ATOM 1446 C C . THR A 1 245 ? 14.468 6.127 0.434 1.00 17.39 211 THR A C 1
ATOM 1447 O O . THR A 1 245 ? 15.360 5.371 0.166 1.00 17.21 211 THR A O 1
ATOM 1451 N N . VAL A 1 246 ? 13.295 5.698 0.837 1.00 16.75 212 VAL A N 1
ATOM 1452 C CA . VAL A 1 246 ? 13.070 4.250 1.038 1.00 17.45 212 VAL A CA 1
ATOM 1453 C C . VAL A 1 246 ? 13.381 3.434 -0.222 1.00 18.46 212 VAL A C 1
ATOM 1454 O O . VAL A 1 246 ? 14.089 2.424 -0.123 1.00 19.30 212 VAL A O 1
ATOM 1458 N N . PRO A 1 247 ? 12.883 3.872 -1.391 1.00 19.17 213 PRO A N 1
ATOM 1459 C CA . PRO A 1 247 ? 13.128 3.081 -2.640 1.00 18.60 213 PRO A CA 1
ATOM 1460 C C . PRO A 1 247 ? 14.611 3.106 -3.019 1.00 18.26 213 PRO A C 1
ATOM 1461 O O . PRO A 1 247 ? 15.163 2.074 -3.398 1.00 19.12 213 PRO A O 1
ATOM 1465 N N . GLU A 1 248 ? 15.258 4.258 -2.866 1.00 19.05 214 GLU A N 1
ATOM 1466 C CA . GLU A 1 248 ? 16.714 4.362 -3.146 1.00 19.97 214 GLU A CA 1
ATOM 1467 C C . GLU A 1 248 ? 17.537 3.408 -2.287 1.00 19.19 214 GLU A C 1
ATOM 1468 O O . GLU A 1 248 ? 18.435 2.708 -2.777 1.00 18.98 214 GLU A O 1
ATOM 1474 N N . VAL A 1 249 ? 17.221 3.353 -0.999 1.00 19.68 215 VAL A N 1
ATOM 1475 C CA . VAL A 1 249 ? 17.876 2.442 -0.059 1.00 18.93 215 VAL A CA 1
ATOM 1476 C C . VAL A 1 249 ? 17.640 0.947 -0.357 1.00 19.39 215 VAL A C 1
ATOM 1477 O O . VAL A 1 249 ? 18.580 0.146 -0.269 1.00 18.68 215 VAL A O 1
ATOM 1481 N N . ILE A 1 250 ? 16.429 0.584 -0.779 1.00 16.70 216 ILE A N 1
ATOM 1482 C CA . ILE A 1 250 ? 16.169 -0.820 -1.102 1.00 16.01 216 ILE A CA 1
ATOM 1483 C C . ILE A 1 250 ? 17.047 -1.206 -2.298 1.00 17.17 216 ILE A C 1
ATOM 1484 O O . ILE A 1 250 ? 17.666 -2.280 -2.298 1.00 18.22 216 ILE A O 1
ATOM 1489 N N . VAL A 1 251 ? 17.047 -0.355 -3.317 1.00 17.91 217 VAL A N 1
ATOM 1490 C CA . VAL A 1 251 ? 17.914 -0.573 -4.482 1.00 19.33 217 VAL A CA 1
ATOM 1491 C C . VAL A 1 251 ? 19.417 -0.569 -4.180 1.00 20.68 217 VAL A C 1
ATOM 1492 O O . VAL A 1 251 ? 20.194 -1.411 -4.735 1.00 19.77 217 VAL A O 1
ATOM 1496 N N . ALA A 1 252 ? 19.828 0.341 -3.317 1.00 20.75 218 ALA A N 1
ATOM 1497 C CA . ALA A 1 252 ? 21.210 0.350 -2.786 1.00 20.89 218 ALA A CA 1
ATOM 1498 C C . ALA A 1 252 ? 21.608 -0.997 -2.177 1.00 21.75 218 ALA A C 1
ATOM 1499 O O . ALA A 1 252 ? 22.710 -1.494 -2.431 1.00 21.19 218 ALA A O 1
ATOM 1501 N N . VAL A 1 253 ? 20.741 -1.560 -1.339 1.00 21.32 219 VAL A N 1
ATOM 1502 C CA . VAL A 1 253 ? 21.006 -2.861 -0.718 1.00 20.65 219 VAL A CA 1
ATOM 1503 C C . VAL A 1 253 ? 21.135 -3.918 -1.809 1.00 21.37 219 VAL A C 1
ATOM 1504 O O . VAL A 1 253 ? 22.096 -4.698 -1.778 1.00 20.32 219 VAL A O 1
ATOM 1508 N N . HIS A 1 254 ? 20.189 -3.942 -2.753 1.00 20.96 220 HIS A N 1
ATOM 1509 C CA . HIS A 1 254 ? 20.219 -4.917 -3.864 1.00 22.93 220 HIS A CA 1
ATOM 1510 C C . HIS A 1 254 ? 21.532 -4.738 -4.680 1.00 23.38 220 HIS A C 1
ATOM 1511 O O . HIS A 1 254 ? 22.062 -5.701 -5.271 1.00 23.30 220 HIS A O 1
ATOM 1518 N N . SER A 1 255 ? 22.037 -3.509 -4.683 1.00 23.75 221 SER A N 1
ATOM 1519 C CA . SER A 1 255 ? 23.250 -3.129 -5.462 1.00 24.88 221 SER A CA 1
ATOM 1520 C C . SER A 1 255 ? 24.505 -3.491 -4.723 1.00 25.93 221 SER A C 1
ATOM 1521 O O . SER A 1 255 ? 25.601 -3.405 -5.275 1.00 28.01 221 SER A O 1
ATOM 1524 N N . GLY A 1 256 ? 24.376 -3.835 -3.448 1.00 25.84 222 GLY A N 1
ATOM 1525 C CA . GLY A 1 256 ? 25.530 -4.075 -2.611 1.00 26.86 222 GLY A CA 1
ATOM 1526 C C . GLY A 1 256 ? 26.196 -2.800 -2.133 1.00 27.77 222 GLY A C 1
ATOM 1527 O O . GLY A 1 256 ? 27.381 -2.816 -1.751 1.00 28.64 222 GLY A O 1
ATOM 1528 N N . LEU A 1 257 ? 25.447 -1.688 -2.118 1.00 25.84 223 LEU A N 1
ATOM 1529 C CA . LEU A 1 257 ? 26.041 -0.436 -1.707 1.00 25.84 223 LEU A CA 1
ATOM 1530 C C . LEU A 1 257 ? 25.893 -0.248 -0.216 1.00 25.16 223 LEU A C 1
ATOM 1531 O O . LEU A 1 257 ? 24.843 -0.558 0.382 1.00 26.42 223 LEU A O 1
ATOM 1536 N N . LYS A 1 258 ? 26.921 0.300 0.417 1.00 25.34 224 LYS A N 1
ATOM 1537 C CA . LYS A 1 258 ? 26.731 0.774 1.787 1.00 23.40 224 LYS A CA 1
ATOM 1538 C C . LYS A 1 258 ? 25.932 2.100 1.719 1.00 21.70 224 LYS A C 1
ATOM 1539 O O . LYS A 1 258 ? 25.949 2.822 0.708 1.00 21.97 224 LYS A O 1
ATOM 1545 N N . VAL A 1 259 ? 25.266 2.441 2.809 1.00 21.49 225 VAL A N 1
ATOM 1546 C CA . VAL A 1 259 ? 24.296 3.566 2.804 1.00 20.84 225 VAL A CA 1
ATOM 1547 C C . VAL A 1 259 ? 24.368 4.289 4.128 1.00 20.78 225 VAL A C 1
ATOM 1548 O O . VAL A 1 259 ? 24.313 3.631 5.166 1.00 21.05 225 VAL A O 1
ATOM 1552 N N . LEU A 1 260 ? 24.491 5.622 4.092 1.00 20.69 226 LEU A N 1
ATOM 1553 C CA . LEU A 1 260 ? 24.269 6.489 5.256 1.00 21.15 226 LEU A CA 1
ATOM 1554 C C . LEU A 1 260 ? 23.058 7.351 5.011 1.00 20.33 226 LEU A C 1
ATOM 1555 O O . LEU A 1 260 ? 22.987 8.012 3.952 1.00 22.72 226 LEU A O 1
ATOM 1560 N N . GLY A 1 261 ? 22.110 7.336 5.940 1.00 20.66 227 GLY A N 1
ATOM 1561 C CA . GLY A 1 261 ? 20.864 8.130 5.806 1.00 21.08 227 GLY A CA 1
ATOM 1562 C C . GLY A 1 261 ? 20.791 9.261 6.799 1.00 21.14 227 GLY A C 1
ATOM 1563 O O . GLY A 1 261 ? 20.981 9.058 8.029 1.00 19.84 227 GLY A O 1
ATOM 1564 N N . ILE A 1 262 ? 20.460 10.456 6.295 1.00 21.63 228 ILE A N 1
ATOM 1565 C CA . ILE A 1 262 ? 20.305 11.586 7.169 1.00 21.15 228 ILE A CA 1
ATOM 1566 C C . ILE A 1 262 ? 19.064 12.396 6.897 1.00 21.74 228 ILE A C 1
ATOM 1567 O O . ILE A 1 262 ? 18.880 12.916 5.797 1.00 21.91 228 ILE A O 1
ATOM 1572 N N . SER A 1 263 ? 18.224 12.508 7.905 1.00 21.11 229 SER A N 1
ATOM 1573 C CA . SER A 1 263 ? 17.048 13.343 7.753 1.00 23.14 229 SER A CA 1
ATOM 1574 C C . SER A 1 263 ? 17.307 14.687 8.411 1.00 23.61 229 SER A C 1
ATOM 1575 O O . SER A 1 263 ? 17.745 14.710 9.590 1.00 24.08 229 SER A O 1
ATOM 1578 N N . ALA A 1 264 ? 17.031 15.767 7.681 1.00 24.17 230 ALA A N 1
ATOM 1579 C CA . ALA A 1 264 ? 17.002 17.127 8.271 1.00 25.24 230 ALA A CA 1
ATOM 1580 C C . ALA A 1 264 ? 15.560 17.494 8.645 1.00 25.92 230 ALA A C 1
ATOM 1581 O O . ALA A 1 264 ? 14.670 17.499 7.799 1.00 24.17 230 ALA A O 1
ATOM 1583 N N . ILE A 1 265 ? 15.333 17.797 9.908 1.00 25.38 231 ILE A N 1
ATOM 1584 C CA . ILE A 1 265 ? 13.962 18.058 10.369 1.00 26.58 231 ILE A CA 1
ATOM 1585 C C . ILE A 1 265 ? 13.798 19.544 10.698 1.00 27.50 231 ILE A C 1
ATOM 1586 O O . ILE A 1 265 ? 14.346 20.029 11.690 1.00 28.20 231 ILE A O 1
ATOM 1591 N N . THR A 1 266 ? 13.068 20.242 9.838 1.00 28.57 232 THR A N 1
ATOM 1592 C CA . THR A 1 266 ? 12.750 21.689 9.962 1.00 29.98 232 THR A CA 1
ATOM 1593 C C . THR A 1 266 ? 11.441 21.909 10.734 1.00 29.79 232 THR A C 1
ATOM 1594 O O . THR A 1 266 ? 11.292 22.903 11.457 0.50 28.84 232 THR A O 1
ATOM 1598 N N . ASN A 1 267 ? 10.499 20.977 10.564 1.00 29.11 233 ASN A N 1
ATOM 1599 C CA . ASN A 1 267 ? 9.098 21.112 11.023 1.00 30.31 233 ASN A CA 1
ATOM 1600 C C . ASN A 1 267 ? 8.712 19.778 11.642 1.00 30.21 233 ASN A C 1
ATOM 1601 O O . ASN A 1 267 ? 9.170 18.725 11.190 1.00 29.48 233 ASN A O 1
ATOM 1606 N N . TYR A 1 268 ? 7.900 19.826 12.692 1.00 30.29 234 TYR A N 1
ATOM 1607 C CA . TYR A 1 268 ? 7.113 18.679 13.077 1.00 29.98 234 TYR A CA 1
ATOM 1608 C C . TYR A 1 268 ? 6.232 18.245 11.917 1.00 29.42 234 TYR A C 1
ATOM 1609 O O . TYR A 1 268 ? 5.861 19.051 11.053 1.00 29.69 234 TYR A O 1
ATOM 1618 N N . ALA A 1 269 ? 5.902 16.954 11.889 1.00 27.71 235 ALA A N 1
ATOM 1619 C CA . ALA A 1 269 ? 4.853 16.462 11.018 1.00 27.10 235 ALA A CA 1
ATOM 1620 C C . ALA A 1 269 ? 3.471 16.919 11.539 1.00 26.86 235 ALA A C 1
ATOM 1621 O O . ALA A 1 269 ? 3.347 17.480 12.646 1.00 25.59 235 ALA A O 1
ATOM 1623 N N . ALA A 1 270 ? 2.434 16.701 10.747 1.00 25.55 236 ALA A N 1
ATOM 1624 C CA . ALA A 1 270 ? 1.075 17.127 11.131 1.00 26.43 236 ALA A CA 1
ATOM 1625 C C . ALA A 1 270 ? 0.616 16.672 12.513 1.00 27.28 236 ALA A C 1
ATOM 1626 O O . ALA A 1 270 ? 0.928 15.561 12.962 1.00 26.51 236 ALA A O 1
ATOM 1628 N N . GLY A 1 271 ? -0.122 17.546 13.198 1.00 29.05 237 GLY A N 1
ATOM 1629 C CA . GLY A 1 271 ? -0.692 17.207 14.509 1.00 31.07 237 GLY A CA 1
ATOM 1630 C C . GLY A 1 271 ? 0.126 17.644 15.716 1.00 33.91 237 GLY A C 1
ATOM 1631 O O . GLY A 1 271 ? -0.246 17.368 16.877 1.00 33.86 237 GLY A O 1
ATOM 1632 N N . PHE A 1 272 ? 1.250 18.310 15.463 1.00 34.93 238 PHE A N 1
ATOM 1633 C CA . PHE A 1 272 ? 2.122 18.764 16.559 1.00 35.65 238 PHE A CA 1
ATOM 1634 C C . PHE A 1 272 ? 2.139 20.287 16.674 0.20 35.31 238 PHE A C 1
ATOM 1635 O O . PHE A 1 272 ? 1.107 20.943 16.549 0.20 35.26 238 PHE A O 1
ATOM 1643 N N . VAL A 1 281 ? 13.577 29.903 14.645 1.00 20.00 247 VAL A N 1
ATOM 1644 C CA . VAL A 1 281 ? 12.220 30.299 14.287 1.00 20.00 247 VAL A CA 1
ATOM 1645 C C . VAL A 1 281 ? 12.013 30.253 12.777 1.00 20.00 247 VAL A C 1
ATOM 1646 O O . VAL A 1 281 ? 12.708 29.548 12.067 1.00 53.86 247 VAL A O 1
ATOM 1650 N N . ALA A 1 283 ? 16.984 31.602 12.726 1.00 20.00 249 ALA A N 1
ATOM 1651 C CA . ALA A 1 283 ? 16.159 30.606 12.093 1.00 20.00 249 ALA A CA 1
ATOM 1652 C C . ALA A 1 283 ? 16.762 29.234 12.313 1.00 20.00 249 ALA A C 1
ATOM 1653 O O . ALA A 1 283 ? 17.946 29.039 12.303 1.00 44.57 249 ALA A O 1
ATOM 1655 N N . VAL A 1 284 ? 15.886 28.284 12.535 1.00 20.00 250 VAL A N 1
ATOM 1656 C CA . VAL A 1 284 ? 16.253 26.902 12.663 1.00 20.00 250 VAL A CA 1
ATOM 1657 C C . VAL A 1 284 ? 16.776 26.394 11.363 1.00 20.00 250 VAL A C 1
ATOM 1658 O O . VAL A 1 284 ? 17.661 25.608 11.347 1.00 44.69 250 VAL A O 1
ATOM 1662 N N . THR A 1 285 ? 16.234 26.875 10.268 1.00 20.00 251 THR A N 1
ATOM 1663 C CA . THR A 1 285 ? 16.645 26.417 8.968 1.00 20.00 251 THR A CA 1
ATOM 1664 C C . THR A 1 285 ? 18.026 26.877 8.548 1.00 20.00 251 THR A C 1
ATOM 1665 O O . THR A 1 285 ? 18.668 26.254 7.765 1.00 43.63 251 THR A O 1
ATOM 1669 N N . GLN A 1 286 ? 18.493 28.001 9.043 1.00 20.00 252 GLN A N 1
ATOM 1670 C CA . GLN A 1 286 ? 19.861 28.348 8.778 1.00 20.00 252 GLN A CA 1
ATOM 1671 C C . GLN A 1 286 ? 20.766 27.486 9.644 1.00 20.00 252 GLN A C 1
ATOM 1672 O O . GLN A 1 286 ? 21.769 27.043 9.200 1.00 42.01 252 GLN A O 1
ATOM 1674 N N . GLN A 1 287 ? 20.399 27.241 10.876 1.00 40.85 253 GLN A N 1
ATOM 1675 C CA . GLN A 1 287 ? 21.223 26.364 11.730 1.00 40.86 253 GLN A CA 1
ATOM 1676 C C . GLN A 1 287 ? 21.303 24.933 11.170 1.00 40.43 253 GLN A C 1
ATOM 1677 O O . GLN A 1 287 ? 22.402 24.427 10.914 1.00 40.33 253 GLN A O 1
ATOM 1683 N N . ILE A 1 288 ? 20.144 24.300 10.983 1.00 39.14 254 ILE A N 1
ATOM 1684 C CA . ILE A 1 288 ? 20.042 23.025 10.243 1.00 38.63 254 ILE A CA 1
ATOM 1685 C C . ILE A 1 288 ? 21.007 22.968 9.069 1.00 37.27 254 ILE A C 1
ATOM 1686 O O . ILE A 1 288 ? 21.821 22.053 8.989 1.00 37.37 254 ILE A O 1
ATOM 1690 N N . LYS A 1 289 ? 20.907 23.948 8.171 1.00 36.18 255 LYS A N 1
ATOM 1691 C CA . LYS A 1 289 ? 21.661 23.969 6.945 1.00 36.19 255 LYS A CA 1
ATOM 1692 C C . LYS A 1 289 ? 23.191 24.017 7.156 1.00 35.38 255 LYS A C 1
ATOM 1693 O O . LYS A 1 289 ? 23.937 23.326 6.459 1.00 35.39 255 LYS A O 1
ATOM 1699 N N . GLU A 1 290 ? 23.639 24.841 8.104 1.00 34.60 256 GLU A N 1
ATOM 1700 C CA . GLU A 1 290 ? 25.070 24.978 8.433 1.00 34.47 256 GLU A CA 1
ATOM 1701 C C . GLU A 1 290 ? 25.629 23.684 9.051 1.00 33.78 256 GLU A C 1
ATOM 1702 O O . GLU A 1 290 ? 26.699 23.199 8.674 1.00 33.53 256 GLU A O 1
ATOM 1704 N N . ASP A 1 291 ? 24.900 23.153 10.023 1.00 33.57 257 ASP A N 1
ATOM 1705 C CA . ASP A 1 291 ? 25.252 21.883 10.648 1.00 33.17 257 ASP A CA 1
ATOM 1706 C C . ASP A 1 291 ? 25.353 20.744 9.652 1.00 32.22 257 ASP A C 1
ATOM 1707 O O . ASP A 1 291 ? 26.286 19.948 9.704 1.00 31.05 257 ASP A O 1
ATOM 1712 N N . PHE A 1 292 ? 24.362 20.679 8.759 1.00 31.14 258 PHE A N 1
ATOM 1713 C CA . PHE A 1 292 ? 24.278 19.623 7.754 1.00 30.01 258 PHE A CA 1
ATOM 1714 C C . PHE A 1 292 ? 25.519 19.654 6.889 1.00 29.14 258 PHE A C 1
ATOM 1715 O O . PHE A 1 292 ? 26.164 18.641 6.695 1.00 28.46 258 PHE A O 1
ATOM 1723 N N . LYS A 1 293 ? 25.881 20.835 6.403 1.00 29.34 259 LYS A N 1
ATOM 1724 C CA . LYS A 1 293 ? 26.978 20.929 5.448 1.00 29.62 259 LYS A CA 1
ATOM 1725 C C . LYS A 1 293 ? 28.295 20.566 6.143 1.00 29.01 259 LYS A C 1
ATOM 1726 O O . LYS A 1 293 ? 29.136 19.853 5.583 1.00 28.77 259 LYS A O 1
ATOM 1731 N N . GLY A 1 294 ? 28.417 20.982 7.394 1.00 28.66 260 GLY A N 1
ATOM 1732 C CA . GLY A 1 294 ? 29.652 20.756 8.185 1.00 27.67 260 GLY A CA 1
ATOM 1733 C C . GLY A 1 294 ? 29.832 19.294 8.554 1.00 28.16 260 GLY A C 1
ATOM 1734 O O . GLY A 1 294 ? 30.916 18.736 8.375 1.00 28.72 260 GLY A O 1
ATOM 1735 N N . LEU A 1 295 ? 28.750 18.690 9.034 1.00 28.32 261 LEU A N 1
ATOM 1736 C CA . LEU A 1 295 ? 28.712 17.277 9.440 1.00 28.40 261 LEU A CA 1
ATOM 1737 C C . LEU A 1 295 ? 28.974 16.344 8.271 1.00 28.47 261 LEU A C 1
ATOM 1738 O O . LEU A 1 295 ? 29.767 15.419 8.390 1.00 28.26 261 LEU A O 1
ATOM 1743 N N . VAL A 1 296 ? 28.360 16.636 7.118 1.00 27.69 262 VAL A N 1
ATOM 1744 C CA . VAL A 1 296 ? 28.519 15.813 5.916 1.00 26.44 262 VAL A CA 1
ATOM 1745 C C . VAL A 1 296 ? 29.944 15.822 5.341 1.00 25.79 262 VAL A C 1
ATOM 1746 O O . VAL A 1 296 ? 30.505 14.765 5.065 1.00 25.26 262 VAL A O 1
ATOM 1750 N N . LYS A 1 297 ? 30.558 17.001 5.219 1.00 25.14 263 LYS A N 1
ATOM 1751 C CA . LYS A 1 297 ? 31.971 17.098 4.819 1.00 25.73 263 LYS A CA 1
ATOM 1752 C C . LYS A 1 297 ? 32.923 16.357 5.808 1.00 25.93 263 LYS A C 1
ATOM 1753 O O . LYS A 1 297 ? 33.794 15.586 5.386 1.00 26.40 263 LYS A O 1
ATOM 1759 N N . ALA A 1 298 ? 32.703 16.552 7.101 1.00 25.94 264 ALA A N 1
ATOM 1760 C CA . ALA A 1 298 ? 33.563 15.965 8.133 1.00 25.27 264 ALA A CA 1
ATOM 1761 C C . ALA A 1 298 ? 33.456 14.441 8.114 1.00 25.26 264 ALA A C 1
ATOM 1762 O O . ALA A 1 298 ? 34.446 13.734 8.288 0.30 24.04 264 ALA A O 1
ATOM 1764 N N . ILE A 1 299 ? 32.242 13.956 7.859 1.00 25.54 265 ILE A N 1
ATOM 1765 C CA . ILE A 1 299 ? 32.033 12.515 7.666 1.00 25.21 265 ILE A CA 1
ATOM 1766 C C . ILE A 1 299 ? 32.737 11.977 6.443 1.00 27.25 265 ILE A C 1
ATOM 1767 O O . ILE A 1 299 ? 33.422 10.945 6.511 1.00 27.02 265 ILE A O 1
ATOM 1772 N N . LEU A 1 300 ? 32.610 12.680 5.325 1.00 28.20 266 LEU A N 1
ATOM 1773 C CA . LEU A 1 300 ? 33.235 12.253 4.080 1.00 30.81 266 LEU A CA 1
ATOM 1774 C C . LEU A 1 300 ? 34.748 12.058 4.175 1.00 32.41 266 LEU A C 1
ATOM 1775 O O . LEU A 1 300 ? 35.295 11.195 3.486 1.00 33.51 266 LEU A O 1
ATOM 1780 N N . VAL A 1 301 ? 35.393 12.871 5.011 1.00 34.01 267 VAL A N 1
ATOM 1781 C CA . VAL A 1 301 ? 36.843 12.799 5.225 1.00 36.07 267 VAL A CA 1
ATOM 1782 C C . VAL A 1 301 ? 37.267 11.367 5.500 1.00 37.11 267 VAL A C 1
ATOM 1783 O O . VAL A 1 301 ? 38.166 10.829 4.836 1.00 37.64 267 VAL A O 1
ATOM 1787 N N . GLU A 1 302 ? 36.577 10.733 6.439 1.00 37.99 268 GLU A N 1
ATOM 1788 C CA . GLU A 1 302 ? 36.977 9.405 6.862 1.00 38.95 268 GLU A CA 1
ATOM 1789 C C . GLU A 1 302 ? 36.036 8.272 6.492 1.00 39.17 268 GLU A C 1
ATOM 1790 O O . GLU A 1 302 ? 36.308 7.117 6.844 1.00 39.21 268 GLU A O 1
ATOM 1796 N N . LEU A 1 303 ? 34.924 8.575 5.819 1.00 38.67 269 LEU A N 1
ATOM 1797 C CA . LEU A 1 303 ? 34.024 7.513 5.393 1.00 39.46 269 LEU A CA 1
ATOM 1798 C C . LEU A 1 303 ? 34.739 6.434 4.583 1.00 39.42 269 LEU A C 1
ATOM 1799 O O . LEU A 1 303 ? 34.280 5.291 4.563 1.00 39.79 269 LEU A O 1
#

Nearest PDB structures (foldseek):
  3la8-assembly1_A  TM=1.004E+00  e=2.105E-55  Streptococcus mutans UA159
  3lba-assembly1_A  TM=9.810E-01  e=1.934E-46  Streptococcus mutans UA159
  8swt-assembly1_A  TM=9.372E-01  e=9.179E-32  Bacteroides fragilis NCTC 9343
  4nsn-assembly1_C  TM=9.037E-01  e=9.093E-31  Porphyromonas gingivalis ATCC 33277
  4uc0-assembly1_A  TM=9.475E-01  e=6.212E-29  Agrobacterium vitis

Sequence (247 aa):
SLLKKIYETRDFLTAKGVQKPEFGLILGSGLGELAEEIENALVLNYADIPNWGKLIYGELAGRKVLALQRFHYYEGSMELVTFPIRIMKALGCQGLIVTNAAGGIGFGPGTLMAISDHINLTGANPLMGNLDDFGFRFPDMSNAYTADYREVAHQVADKIGIKLDEGVYIGVSGPSYETPAEIRAFKTLGADAVGMSTVPEVIVAVHSGLKVLGISAITNYAAGFVAVTQQIKEDFKGLVKAILVEL

CATH classification: 3.40.50.1580

InterPro domains:
  IPR000845 Nucleoside phosphorylase domain [PF01048] (24-266)
  IPR011268 Purine nucleoside phosphorylase [PIRSF000477] (6-267)
  IPR011268 Purine nucleoside phosphorylase [PTHR11904] (5-267)
  IPR011268 Purine nucleoside phosphorylase [TIGR01697] (25-266)
  IPR011268 Purine nucleoside phosphorylase [cd09009] (5-266)
  IPR011270 Purine nucleoside phosphorylase I, inosine/guanosine-specific [TIGR01700] (24-266)
  IPR035994 Nucleoside phosphorylase superfamily [G3DSA:3.40.50.1580] (2-268)
  IPR035994 Nucleoside phosphorylase superfamily [SSF53167] (3-267)

B-factor: mean 30.41, std 9.09, range [13.92, 64.44]

Solvent-accessible surface area: 10693 Å² total; per-residue (Å²): 107,44,42,55,76,6,99,98,0,58,76,76,0,72,92,45,36,0,75,66,4,49,0,0,0,1,6,6,88,53,5,19,65,0,5,132,60,9,117,99,48,33,88,31,80,34,107,95,8,32,60,65,78,11,1,8,30,5,48,4,41,67,40,15,0,0,0,2,54,41,37,41,70,84,99,73,51,20,94,50,6,6,10,6,0,12,0,0,92,35,17,51,6,86,0,0,1,0,0,2,47,7,18,0,7,41,48,17,64,31,15,3,0,0,2,32,73,28,46,51,88,14,78,21,56,15,16,136,72,124,18,105,126,71,69,81,109,180,24,104,59,109,91,6,6,11,48,83,12,46,91,23,0,50,92,4,1,113,164,70,68,26,145,16,31,66,5,34,0,0,0,17,36,17,91,89,192,20,69,58,57,80,3,151,51,14,119,120,102,40,3,36,0,12,8,40,12,0,1,6,3,0,9,0,0,20,9,11,54,10,107,1,5,1,0,0,2,0,38,94,106,11,38,60,129,195,88,39,49,64,118,1,64,59,37,2,48,27,0,2,66,25,1,0,98,98,26

Organism: Streptococcus mutans serotype c (strain ATCC 700610 / UA159) (NCBI:txid210007)

Secondary structure (DSSP, 8-state):
-HHHHHHHHHHHHHHHT----SEEEE--TT-GGGGGG-EEEEEEEGGGSTT--EEEEEEETTEEEEEE----GGG--HHHHHHHHHHHHHHT--EEEEEEEEEESSS-TTEEEEEEEEEE-SS--TT----GGG---S---TTSS-HHHHHHHHHHHHHHT---EEEEEEE---SSPPPHHHHHHHHHTT-SEEESSSHHHHHHHHHTT-EEEEEEEEEEEPTT---HHHHHHHHHHHHHHHHHHH-

Foldseek 3Di:
DLVVQLVVQLVVCVVLPQAAAAEEEEAADLQLCLLVVFPPWDWADQVRTGPACIWIFHAFLHGTYTYHSADFVLVPALCRRQSVLSNCLVSPHQAYEYEYAWAFQQDFALAKEKEPEEAEAAPDASCPDPPVVLVQNDFDRNCLQPPVLVVLLVVLCVVVVNDYHYAYEYEYQDDDADALVVSVVVVVVGHRIYDGGDPNNSSSCRSSNHHYIYIYRYRGHGHPDPNSSVSSNVSVSVSVSSSVNPD